Protein 3M73 (pdb70)

Structure (mmCIF, N/CA/C/O backbone):
data_3M73
#
_entry.id   3M73
#
_cell.length_a   95.535
_cell.length_b   95.535
_cell.length_c   135.990
_cell.angle_alpha   90.00
_cell.angle_beta   90.00
_cell.angle_gamma   120.00
#
_symmetry.space_group_name_H-M   'H 3'
#
loop_
_entity.id
_entity.type
_entity.pdbx_description
1 polymer 'Tellurite resistance protein tehA homolog'
2 non-polymer 'octyl beta-D-glucopyranoside'
3 water water
#
loop_
_atom_site.group_PDB
_atom_site.id
_atom_site.type_symbol
_atom_site.label_atom_id
_atom_site.label_alt_id
_atom_site.label_comp_id
_atom_site.label_asym_id
_atom_site.label_entity_id
_atom_site.label_seq_id
_atom_site.pdbx_PDB_ins_code
_atom_site.Cartn_x
_atom_site.Cartn_y
_atom_site.Cartn_z
_atom_site.occupancy
_atom_site.B_iso_or_equiv
_atom_site.auth_seq_id
_atom_site.auth_comp_id
_atom_site.auth_asym_id
_atom_site.auth_atom_id
_atom_site.pdbx_PDB_model_num
ATOM 1 N N . MET A 1 1 ? 3.162 -35.370 -34.959 1.00 37.84 1 MET A N 1
ATOM 2 C CA . MET A 1 1 ? 4.087 -35.898 -33.907 1.00 36.13 1 MET A CA 1
ATOM 3 C C . MET A 1 1 ? 5.533 -35.987 -34.369 1.00 34.51 1 MET A C 1
ATOM 4 O O . MET A 1 1 ? 5.846 -35.935 -35.554 1.00 34.30 1 MET A O 1
ATOM 6 N N . ASN A 1 2 ? 6.424 -36.142 -33.399 1.00 32.54 2 ASN A N 1
ATOM 7 C CA . ASN A 1 2 ? 7.844 -36.133 -33.676 1.00 30.51 2 ASN A CA 1
ATOM 8 C C . ASN A 1 2 ? 8.397 -37.533 -33.593 1.00 28.28 2 ASN A C 1
ATOM 9 O O . ASN A 1 2 ? 8.022 -38.311 -32.706 1.00 28.82 2 ASN A O 1
ATOM 11 N N A ILE A 1 3 ? 9.313 -37.857 -34.497 0.50 26.54 3 ILE A N 1
ATOM 12 N N B ILE A 1 3 ? 9.317 -37.855 -34.494 0.50 26.60 3 ILE A N 1
ATOM 13 C CA A ILE A 1 3 ? 9.990 -39.133 -34.418 0.50 25.66 3 ILE A CA 1
ATOM 14 C CA B ILE A 1 3 ? 9.996 -39.131 -34.420 0.50 25.76 3 ILE A CA 1
ATOM 15 C C A ILE A 1 3 ? 10.754 -39.216 -33.090 0.50 24.46 3 ILE A C 1
ATOM 16 C C B ILE A 1 3 ? 10.775 -39.226 -33.102 0.50 24.51 3 ILE A C 1
ATOM 17 O O A ILE A 1 3 ? 10.627 -40.201 -32.367 0.50 24.33 3 ILE A O 1
ATOM 18 O O B ILE A 1 3 ? 10.691 -40.233 -32.406 0.50 24.40 3 ILE A O 1
ATOM 27 N N . THR A 1 4 ? 11.522 -38.171 -32.764 1.00 23.24 4 THR A N 1
ATOM 28 C CA . THR A 1 4 ? 12.191 -38.063 -31.471 1.00 22.01 4 THR A CA 1
ATOM 29 C C . THR A 1 4 ? 12.109 -36.602 -31.050 1.00 22.20 4 THR A C 1
ATOM 30 O O . THR A 1 4 ? 11.831 -35.710 -31.872 1.00 22.77 4 THR A O 1
ATOM 34 N N . LYS A 1 5 ? 12.332 -36.357 -29.767 1.00 22.50 5 LYS A N 1
ATOM 35 C CA . LYS A 1 5 ? 12.337 -35.000 -29.191 1.00 23.35 5 LYS A CA 1
ATOM 36 C C . LYS A 1 5 ? 13.166 -35.053 -27.922 1.00 22.44 5 LYS A C 1
ATOM 37 O O . LYS A 1 5 ? 13.056 -36.000 -27.155 1.00 22.70 5 LYS A O 1
ATOM 43 N N . PRO A 1 6 ? 14.017 -34.049 -27.679 1.00 22.29 6 PRO A N 1
ATOM 44 C CA . PRO A 1 6 ? 14.736 -34.044 -26.409 1.00 22.05 6 PRO A CA 1
ATOM 45 C C . PRO A 1 6 ? 13.793 -34.143 -25.216 1.00 21.55 6 PRO A C 1
ATOM 46 O O . PRO A 1 6 ? 12.753 -33.495 -25.188 1.00 22.54 6 PRO A O 1
ATOM 50 N N . PHE A 1 7 ? 14.165 -34.952 -24.232 1.00 21.44 7 PHE A N 1
ATOM 51 C CA . PHE A 1 7 ? 13.373 -35.155 -23.034 1.00 21.47 7 PHE A CA 1
ATOM 52 C C . PHE A 1 7 ? 13.081 -33.821 -22.341 1.00 21.80 7 PHE A C 1
ATOM 53 O O . PHE A 1 7 ? 13.965 -32.954 -22.292 1.00 22.50 7 PHE A O 1
ATOM 61 N N . PRO A 1 8 ? 11.866 -33.655 -21.782 1.00 21.75 8 PRO A N 1
ATOM 62 C CA . PRO A 1 8 ? 11.496 -32.316 -21.311 1.00 23.10 8 PRO A CA 1
ATOM 63 C C . PRO A 1 8 ? 12.303 -31.751 -20.153 1.00 22.63 8 PRO A C 1
ATOM 64 O O . PRO A 1 8 ? 12.305 -30.534 -19.954 1.00 24.13 8 PRO A O 1
ATOM 68 N N . LEU A 1 9 ? 12.895 -32.636 -19.358 1.00 21.58 9 LEU A N 1
ATOM 69 C CA . LEU A 1 9 ? 13.738 -32.261 -18.228 1.00 20.71 9 LEU A CA 1
ATOM 70 C C . LEU A 1 9 ? 15.195 -32.397 -18.650 1.00 20.09 9 LEU A C 1
ATOM 71 O O . LEU A 1 9 ? 15.697 -33.495 -18.769 1.00 19.24 9 LEU A O 1
ATOM 76 N N . PRO A 1 10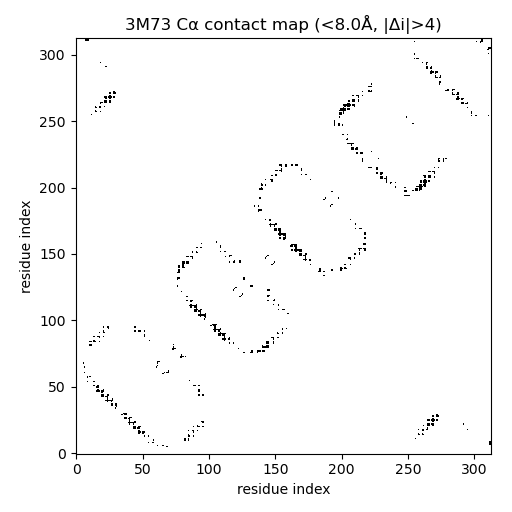 ? 15.879 -31.274 -18.816 1.00 20.35 10 PRO A N 1
ATOM 77 C CA . PRO A 1 10 ? 17.283 -31.409 -19.097 1.00 18.80 10 PRO A CA 1
ATOM 78 C C . PRO A 1 10 ? 17.974 -31.953 -17.793 1.00 16.00 10 PRO A C 1
ATOM 79 O O . PRO A 1 10 ? 17.576 -31.563 -16.710 1.00 16.40 10 PRO A O 1
ATOM 83 N N . THR A 1 11 ? 18.987 -32.828 -17.887 1.00 14.58 11 THR A N 1
ATOM 84 C CA . THR A 1 11 ? 19.658 -33.365 -16.682 1.00 13.50 11 THR A CA 1
ATOM 85 C C . THR A 1 11 ? 20.160 -32.246 -15.771 1.00 12.63 11 THR A C 1
ATOM 86 O O . THR A 1 11 ? 20.153 -32.353 -14.545 1.00 12.77 11 THR A O 1
ATOM 90 N N . GLY A 1 12 ? 20.617 -31.168 -16.381 1.00 13.49 12 GLY A N 1
ATOM 91 C CA . GLY A 1 12 ? 21.088 -30.033 -15.634 1.00 14.23 12 GLY A CA 1
ATOM 92 C C . GLY A 1 12 ? 20.075 -29.404 -14.699 1.00 14.56 12 GLY A C 1
ATOM 93 O O . GLY A 1 12 ? 20.445 -28.704 -13.764 1.00 15.04 12 GLY A O 1
ATOM 94 N N A TYR A 1 13 ? 18.796 -29.657 -14.924 0.50 14.34 13 TYR A N 1
ATOM 95 N N B TYR A 1 13 ? 18.797 -29.654 -14.924 0.50 14.32 13 TYR A N 1
ATOM 96 C CA A TYR A 1 13 ? 17.792 -29.073 -14.033 0.50 14.96 13 TYR A CA 1
ATOM 97 C CA B TYR A 1 13 ? 17.797 -29.068 -14.031 0.50 14.91 13 TYR A CA 1
ATOM 98 C C A TYR A 1 13 ? 17.912 -29.600 -12.607 0.50 13.20 13 TYR A C 1
ATOM 99 C C B TYR A 1 13 ? 17.911 -29.600 -12.606 0.50 13.18 13 TYR A C 1
ATOM 100 O O A TYR A 1 13 ? 17.366 -28.986 -11.699 0.50 13.34 13 TYR A O 1
ATOM 101 O O B TYR A 1 13 ? 17.356 -28.991 -11.698 0.50 13.33 13 TYR A O 1
ATOM 118 N N . PHE A 1 14 ? 18.615 -30.721 -12.395 1.00 12.97 14 PHE A N 1
ATOM 119 C CA . PHE A 1 14 ? 18.909 -31.148 -11.021 1.00 11.91 14 PHE A CA 1
ATOM 120 C C . PHE A 1 14 ? 19.705 -30.083 -10.245 1.00 11.68 14 PHE A C 1
ATOM 121 O O . PHE A 1 14 ? 19.757 -30.099 -9.031 1.00 11.78 14 PHE A O 1
ATOM 129 N N . GLY A 1 15 ? 20.274 -29.099 -10.931 1.00 12.14 15 GLY A N 1
ATOM 130 C CA . GLY A 1 15 ? 20.895 -27.965 -10.240 1.00 12.59 15 GLY A CA 1
ATOM 131 C C . GLY A 1 15 ? 19.916 -27.142 -9.420 1.00 12.23 15 GLY A C 1
ATOM 132 O O . GLY A 1 15 ? 20.320 -26.486 -8.478 1.00 12.65 15 GLY A O 1
ATOM 133 N N . ILE A 1 16 ? 18.630 -27.188 -9.756 1.00 12.59 16 ILE A N 1
ATOM 134 C CA . ILE A 1 16 ? 17.616 -26.447 -8.997 1.00 13.29 16 ILE A CA 1
ATOM 135 C C . ILE A 1 16 ? 17.445 -27.022 -7.585 1.00 12.84 16 ILE A C 1
ATOM 136 O O . ILE A 1 16 ? 17.647 -26.312 -6.612 1.00 12.64 16 ILE A O 1
ATOM 141 N N . PRO A 1 17 ? 17.123 -28.325 -7.437 1.00 12.37 17 PRO A N 1
ATOM 142 C CA . PRO A 1 17 ? 17.081 -28.842 -6.083 1.00 12.54 17 PRO A CA 1
ATOM 143 C C . PRO A 1 17 ? 18.432 -28.802 -5.383 1.00 12.18 17 PRO A C 1
ATOM 144 O O . PRO A 1 17 ? 18.482 -28.706 -4.171 1.00 12.28 17 PRO A O 1
ATOM 148 N N . LEU A 1 18 ? 19.527 -28.907 -6.126 1.00 11.61 18 LEU A N 1
ATOM 149 C CA . LEU A 1 18 ? 20.841 -28.742 -5.505 1.00 11.27 18 LEU A CA 1
ATOM 150 C C . LEU A 1 18 ? 20.955 -27.392 -4.798 1.00 11.30 18 LEU A C 1
ATOM 151 O O . LEU A 1 18 ? 21.280 -27.338 -3.624 1.00 11.29 18 LEU A O 1
ATOM 156 N N . GLY A 1 19 ? 20.687 -26.316 -5.513 1.00 11.02 19 GLY A N 1
ATOM 157 C CA . GLY A 1 19 ? 20.854 -25.013 -4.919 1.00 11.35 19 GLY A CA 1
ATOM 158 C C . GLY A 1 19 ? 19.917 -24.787 -3.743 1.00 11.40 19 GLY A C 1
ATOM 159 O O . GLY A 1 19 ? 20.304 -24.241 -2.721 1.00 12.30 19 GLY A O 1
ATOM 160 N N . LEU A 1 20 ? 18.666 -25.218 -3.899 1.00 11.70 20 LEU A N 1
ATOM 161 C CA . LEU A 1 20 ? 17.709 -25.038 -2.818 1.00 11.95 20 LEU A CA 1
ATOM 162 C C . LEU A 1 20 ? 18.050 -25.889 -1.599 1.00 11.86 20 LEU A C 1
ATOM 163 O O . LEU A 1 20 ? 17.880 -25.452 -0.465 1.00 12.63 20 LEU A O 1
ATOM 168 N N . ALA A 1 21 ? 18.493 -27.124 -1.813 1.00 11.87 21 ALA A N 1
ATOM 169 C CA . ALA A 1 21 ? 18.820 -28.006 -0.721 1.00 11.66 21 ALA A CA 1
ATOM 170 C C . ALA A 1 21 ? 20.035 -27.493 0.045 1.00 11.53 21 ALA A C 1
ATOM 171 O O . ALA A 1 21 ? 20.037 -27.454 1.265 1.00 12.25 21 ALA A O 1
ATOM 173 N N . ALA A 1 22 ? 21.059 -27.108 -0.689 1.00 11.22 22 ALA A N 1
ATOM 174 C CA . ALA A 1 22 ? 22.222 -26.555 -0.044 1.00 11.29 22 ALA A CA 1
ATOM 175 C C . ALA A 1 22 ? 21.876 -25.284 0.726 1.00 11.61 22 ALA A C 1
ATOM 176 O O . ALA A 1 22 ? 22.390 -25.047 1.815 1.00 11.89 22 ALA A O 1
ATOM 178 N N . LEU A 1 23 ? 20.996 -24.449 0.186 1.00 11.23 23 LEU A N 1
ATOM 179 C CA . LEU A 1 23 ? 20.582 -23.261 0.905 1.00 11.00 23 LEU A CA 1
ATOM 180 C C . LEU A 1 23 ? 19.784 -23.603 2.158 1.00 11.37 23 LEU A C 1
ATOM 181 O O . LEU A 1 23 ? 19.960 -22.954 3.171 1.00 11.91 23 LEU A O 1
ATOM 186 N N . SER A 1 24 ? 18.932 -24.629 2.087 1.00 11.47 24 SER A N 1
ATOM 187 C CA . SER A 1 24 ? 18.264 -25.112 3.281 1.00 12.01 24 SER A CA 1
ATOM 188 C C . SER A 1 24 ? 19.258 -25.407 4.391 1.00 11.64 24 SER A C 1
ATOM 189 O O . SER A 1 24 ? 19.060 -25.060 5.549 1.00 12.37 24 SER A O 1
ATOM 192 N N . LEU A 1 25 ? 20.337 -26.083 4.028 1.00 11.87 25 LEU A N 1
ATOM 193 C CA . LEU A 1 25 ? 21.309 -26.475 5.014 1.00 12.95 25 LEU A CA 1
ATOM 194 C C . LEU A 1 25 ? 22.030 -25.257 5.604 1.00 12.57 25 LEU A C 1
ATOM 195 O O . LEU A 1 25 ? 22.318 -25.211 6.804 1.00 13.23 25 LEU A O 1
ATOM 200 N N . ALA A 1 26 ? 22.284 -24.241 4.783 1.00 11.73 26 ALA A N 1
ATOM 201 C CA . ALA A 1 26 ? 22.873 -23.012 5.301 1.00 11.63 26 ALA A CA 1
ATOM 202 C C . ALA A 1 26 ? 21.989 -22.378 6.380 1.00 12.60 26 ALA A C 1
ATOM 203 O O . ALA A 1 26 ? 22.477 -21.978 7.446 1.00 13.11 26 ALA A O 1
ATOM 205 N N . TRP A 1 27 ? 20.697 -22.265 6.119 1.00 11.82 27 TRP A N 1
ATOM 206 C CA . TRP A 1 27 ? 19.799 -21.713 7.112 1.00 12.08 27 TRP A CA 1
ATOM 207 C C . TRP A 1 27 ? 19.704 -22.587 8.350 1.00 12.24 27 TRP A C 1
ATOM 208 O O . TRP A 1 27 ? 19.591 -22.077 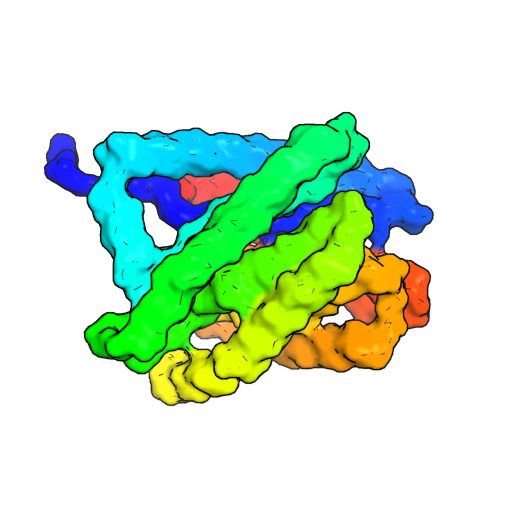9.469 1.00 12.87 27 TRP A O 1
ATOM 219 N N . PHE A 1 28 ? 19.769 -23.905 8.172 1.00 12.39 28 PHE A N 1
ATOM 220 C CA . PHE A 1 28 ? 19.755 -24.834 9.304 1.00 12.93 28 PHE A CA 1
ATOM 221 C C . PHE A 1 28 ? 20.853 -24.502 10.285 1.00 13.39 28 PHE A C 1
ATOM 222 O O . PHE A 1 28 ? 20.670 -24.589 11.501 1.00 14.17 28 PHE A O 1
ATOM 230 N N . HIS A 1 29 ? 22.012 -24.144 9.744 1.00 13.28 29 HIS A N 1
ATOM 231 C CA . HIS A 1 29 ? 23.193 -23.811 10.532 1.00 14.81 29 HIS A CA 1
ATOM 232 C C . HIS A 1 29 ? 23.197 -22.433 11.128 1.00 15.60 29 HIS A C 1
ATOM 233 O O . HIS A 1 29 ? 24.247 -21.998 11.657 1.00 18.30 29 HIS A O 1
ATOM 240 N N A LEU A 1 30 ? 22.071 -21.739 11.035 0.50 14.43 30 LEU A N 1
ATOM 241 N N B LEU A 1 30 ? 22.079 -21.719 11.023 0.50 14.13 30 LEU A N 1
ATOM 242 C CA A LEU A 1 30 ? 21.857 -20.483 11.737 0.50 15.28 30 LEU A CA 1
ATOM 243 C CA B LEU A 1 30 ? 21.859 -20.490 11.794 0.50 14.71 30 LEU A CA 1
ATOM 244 C C A LEU A 1 30 ? 20.877 -20.641 12.900 0.50 15.54 30 LEU A C 1
ATOM 245 C C B LEU A 1 30 ? 20.884 -20.651 12.929 0.50 15.30 30 LEU A C 1
ATOM 246 O O A LEU A 1 30 ? 20.715 -19.714 13.691 0.50 15.73 30 LEU A O 1
ATOM 247 O O B LEU A 1 30 ? 20.706 -19.723 13.712 0.50 15.59 30 LEU A O 1
ATOM 256 N N . GLU A 1 31 ? 20.231 -21.803 13.029 1.00 14.93 31 GLU A N 1
ATOM 257 C CA . GLU A 1 31 ? 19.255 -21.991 14.071 1.00 16.45 31 GLU A CA 1
ATOM 258 C C . GLU A 1 31 ? 19.886 -21.751 15.478 1.00 17.69 31 GLU A C 1
ATOM 259 O O . GLU A 1 31 ? 19.240 -21.204 16.287 1.00 20.75 31 GLU A O 1
ATOM 265 N N . ASN A 1 32 ? 21.158 -22.147 15.663 1.00 18.40 32 ASN A N 1
ATOM 266 C CA . ASN A 1 32 ? 21.969 -21.869 16.888 1.00 19.21 32 ASN A CA 1
ATOM 267 C C . ASN A 1 32 ? 21.907 -20.407 17.340 1.00 18.06 32 ASN A C 1
ATOM 268 O O . ASN A 1 32 ? 21.862 -20.113 18.548 1.00 18.67 32 ASN A O 1
ATOM 273 N N . LEU A 1 33 ? 21.885 -19.498 16.373 1.00 17.60 33 LEU A N 1
ATOM 274 C CA . LEU A 1 33 ? 21.957 -18.068 16.621 1.00 16.86 33 LEU A CA 1
ATOM 275 C C . LEU A 1 33 ? 20.623 -17.411 16.565 1.00 16.89 33 LEU A C 1
ATOM 276 O O . LEU A 1 33 ? 20.357 -16.545 17.406 1.00 18.90 33 LEU A O 1
ATOM 281 N N . PHE A 1 34 ? 19.781 -17.807 15.619 1.00 16.95 34 PHE A N 1
ATOM 282 C CA . PHE A 1 34 ? 18.503 -17.213 15.381 1.00 17.95 34 PHE A CA 1
ATOM 283 C C . PHE A 1 34 ? 17.481 -18.295 15.102 1.00 18.06 34 PHE A C 1
ATOM 284 O O . PHE A 1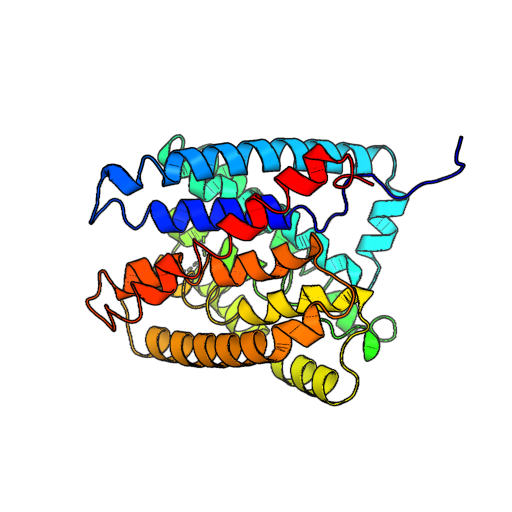 34 ? 17.419 -18.824 13.983 1.00 17.69 34 PHE A O 1
ATOM 292 N N . PRO A 1 35 ? 16.709 -18.667 16.134 1.00 18.27 35 PRO A N 1
ATOM 293 C CA . PRO A 1 35 ? 15.820 -19.799 15.962 1.00 19.66 35 PRO A CA 1
ATOM 294 C C . PRO A 1 35 ? 14.845 -19.729 14.770 1.00 18.49 35 PRO A C 1
ATOM 295 O O . PRO A 1 35 ? 14.479 -20.783 14.239 1.00 19.52 35 PRO A O 1
ATOM 299 N N . ALA A 1 36 ? 14.439 -18.540 14.331 1.00 18.69 36 ALA A N 1
ATOM 300 C CA . ALA A 1 36 ? 13.532 -18.404 13.216 1.00 19.38 36 ALA A CA 1
ATOM 301 C C . ALA A 1 36 ? 14.149 -18.928 11.908 1.00 17.56 36 ALA A C 1
ATOM 302 O O . ALA A 1 36 ? 13.445 -19.250 10.943 1.00 19.08 36 ALA A O 1
ATOM 304 N N . ALA A 1 37 ? 15.467 -19.039 11.874 1.00 15.41 37 ALA A N 1
ATOM 305 C CA . ALA A 1 37 ? 16.120 -19.597 10.713 1.00 15.00 37 ALA A CA 1
ATOM 306 C C . ALA A 1 37 ? 15.648 -21.025 10.425 1.00 14.44 37 ALA A C 1
ATOM 307 O O . ALA A 1 37 ? 15.706 -21.469 9.294 1.00 14.96 37 ALA A O 1
ATOM 309 N N . ARG A 1 38 ? 15.233 -21.754 11.452 1.00 14.94 38 ARG A N 1
ATOM 310 C CA . ARG A 1 38 ? 14.797 -23.129 11.254 1.00 15.35 38 ARG A CA 1
ATOM 311 C C . ARG A 1 38 ? 13.586 -23.221 10.353 1.00 15.60 38 ARG A C 1
ATOM 312 O O . ARG A 1 38 ? 13.493 -24.123 9.527 1.00 15.94 38 ARG A O 1
ATOM 320 N N A MET A 1 39 ? 12.654 -22.288 10.517 0.50 16.01 39 MET A N 1
ATOM 321 N N B MET A 1 39 ? 12.654 -22.288 10.517 0.17 16.82 39 MET A N 1
ATOM 322 N N C MET A 1 39 ? 12.654 -22.288 10.517 0.33 16.62 39 MET A N 1
ATOM 323 C CA A MET A 1 39 ? 11.448 -22.261 9.697 0.50 16.99 39 MET A CA 1
ATOM 324 C CA B MET A 1 39 ? 11.448 -22.261 9.697 0.17 17.82 39 MET A CA 1
ATOM 325 C CA C MET A 1 39 ? 11.448 -22.262 9.697 0.33 17.61 39 MET A CA 1
ATOM 326 C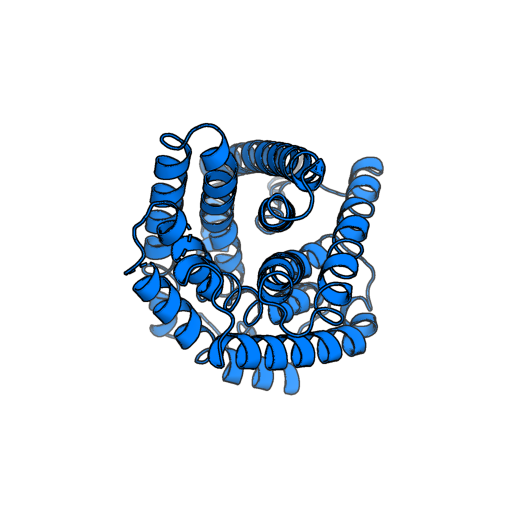 C A MET A 1 39 ? 11.806 -22.052 8.231 0.50 16.35 39 MET A C 1
ATOM 327 C C B MET A 1 39 ? 11.806 -22.051 8.231 0.17 17.13 39 MET A C 1
ATOM 328 C C C MET A 1 39 ? 11.806 -22.052 8.231 0.33 16.90 39 MET A C 1
ATOM 329 O O A MET A 1 39 ? 11.278 -22.727 7.348 0.50 16.84 39 MET A O 1
ATOM 330 O O B MET A 1 39 ? 11.277 -22.727 7.348 0.17 17.35 39 MET A O 1
ATOM 331 O O C MET A 1 39 ? 11.278 -22.727 7.348 0.33 17.16 39 MET A O 1
ATOM 344 N N . VAL A 1 40 ? 12.710 -21.110 7.982 1.00 16.47 40 VAL A N 1
ATOM 345 C CA . VAL A 1 40 ? 13.174 -20.821 6.623 1.00 16.03 40 VAL A CA 1
ATOM 346 C C . VAL A 1 40 ? 13.864 -22.071 6.045 1.00 14.44 40 VAL A C 1
ATOM 347 O O . VAL A 1 40 ? 13.604 -22.496 4.919 1.00 14.63 40 VAL A O 1
ATOM 351 N N . SER A 1 41 ? 14.715 -22.677 6.844 1.00 14.00 41 SER A N 1
ATOM 352 C CA . SER A 1 41 ? 15.415 -23.896 6.451 1.00 13.45 41 SER A CA 1
ATOM 353 C C . SER A 1 41 ? 14.447 -25.023 6.114 1.00 13.51 41 SER A C 1
ATOM 354 O O . SER A 1 41 ? 14.610 -25.710 5.091 1.00 13.82 41 SER A O 1
ATOM 357 N N . ASP A 1 42 ? 13.430 -25.218 6.949 1.00 14.33 42 ASP A N 1
ATOM 358 C CA . ASP A 1 42 ? 12.472 -26.307 6.719 1.00 14.50 42 ASP A CA 1
ATOM 359 C C . ASP A 1 42 ? 11.694 -26.080 5.434 1.00 15.02 42 ASP A C 1
ATOM 360 O O . ASP A 1 42 ? 11.497 -26.998 4.650 1.00 15.93 42 ASP A O 1
ATOM 365 N N . VAL A 1 43 ? 11.244 -24.849 5.194 1.00 15.43 43 VAL A N 1
ATOM 366 C CA . VAL A 1 43 ? 10.514 -24.541 3.952 1.00 16.70 43 VAL A CA 1
ATOM 367 C C . VAL A 1 43 ? 11.394 -24.799 2.719 1.00 15.41 43 VAL A C 1
ATOM 368 O O . VAL A 1 43 ? 10.969 -25.459 1.783 1.00 16.39 43 VAL A O 1
ATOM 372 N N . LEU A 1 44 ? 12.616 -24.277 2.714 1.00 14.96 44 LEU A N 1
ATOM 373 C CA . LEU A 1 44 ? 13.548 -24.534 1.617 1.00 14.70 44 LEU A CA 1
ATOM 374 C C . LEU A 1 44 ? 13.778 -26.016 1.421 1.00 14.12 44 LEU A C 1
ATOM 375 O O . LEU A 1 44 ? 13.851 -26.503 0.286 1.00 14.47 44 LEU A O 1
ATOM 380 N N . GLY A 1 45 ? 13.925 -26.731 2.521 1.00 13.91 45 GLY A N 1
ATOM 381 C CA . GLY A 1 45 ? 14.221 -28.153 2.490 1.00 14.29 45 GLY A CA 1
ATOM 382 C C . GLY A 1 45 ? 13.079 -28.975 1.919 1.00 14.24 45 GLY A C 1
ATOM 383 O O . GLY A 1 45 ? 13.291 -29.919 1.158 1.00 15.07 45 GLY A O 1
ATOM 384 N N . ILE A 1 46 ? 11.856 -28.646 2.311 1.00 14.67 46 ILE A N 1
ATOM 385 C CA . ILE A 1 46 ? 10.692 -29.318 1.785 1.00 15.32 46 ILE A CA 1
ATOM 386 C C . ILE A 1 46 ? 10.544 -29.023 0.293 1.00 14.76 46 ILE A C 1
ATOM 387 O O . ILE A 1 46 ? 10.242 -29.929 -0.500 1.00 15.69 46 ILE A O 1
ATOM 392 N N . VAL A 1 47 ? 10.682 -27.764 -0.082 1.00 15.39 47 VAL A N 1
ATOM 393 C CA . VAL A 1 47 ? 10.575 -27.422 -1.488 1.00 15.78 47 VAL A CA 1
ATOM 394 C C . VAL A 1 47 ? 11.650 -28.185 -2.289 1.00 14.98 47 VAL A C 1
ATOM 395 O O . VAL A 1 47 ? 11.383 -28.776 -3.355 1.00 15.57 47 VAL A O 1
ATOM 399 N N . ALA A 1 48 ? 12.890 -28.155 -1.810 1.00 14.10 48 ALA A N 1
ATOM 400 C CA . ALA A 1 48 ? 13.972 -28.825 -2.524 1.00 13.38 48 ALA A CA 1
ATOM 401 C C . ALA A 1 48 ? 13.682 -30.308 -2.664 1.00 13.49 48 ALA A C 1
ATOM 402 O O . ALA A 1 48 ? 13.920 -30.898 -3.710 1.00 14.22 48 ALA A O 1
ATOM 404 N N . SER A 1 49 ? 13.193 -30.925 -1.589 1.00 13.61 49 SER A N 1
ATOM 405 C CA . SER A 1 49 ? 12.918 -32.357 -1.590 1.00 14.49 49 SER A CA 1
ATOM 406 C C . SER A 1 49 ? 11.799 -32.700 -2.567 1.00 14.68 49 SER A C 1
ATOM 407 O O . SER A 1 49 ? 11.858 -33.708 -3.251 1.00 15.10 49 SER A O 1
ATOM 410 N N . ALA A 1 50 ? 10.747 -31.877 -2.595 1.00 14.87 50 ALA A N 1
ATOM 411 C CA . ALA A 1 50 ? 9.633 -32.117 -3.513 1.00 15.82 50 ALA A CA 1
ATOM 412 C C . ALA A 1 50 ? 10.086 -32.020 -4.953 1.00 15.41 50 ALA A C 1
ATOM 413 O O . ALA A 1 50 ? 9.747 -32.856 -5.780 1.00 16.87 50 ALA A O 1
ATOM 415 N N . VAL A 1 51 ? 10.869 -30.991 -5.261 1.00 14.87 51 VAL A N 1
ATOM 416 C CA . VAL A 1 51 ? 11.386 -30.838 -6.611 1.00 14.46 51 VAL A CA 1
ATOM 417 C C . VAL A 1 51 ? 12.282 -32.022 -6.977 1.00 14.60 51 VAL A C 1
ATOM 418 O O . VAL A 1 51 ? 12.208 -32.559 -8.080 1.00 15.14 51 VAL A O 1
ATOM 422 N N . TRP A 1 52 ? 13.135 -32.431 -6.053 1.00 14.15 52 TRP A N 1
ATOM 423 C CA . TRP A 1 52 ? 13.986 -33.576 -6.268 1.00 13.64 52 TRP A CA 1
ATOM 424 C C . TRP A 1 52 ? 13.185 -34.843 -6.555 1.00 14.49 52 TRP A C 1
ATOM 425 O O . TRP A 1 52 ? 13.495 -35.555 -7.497 1.00 15.04 52 TRP A O 1
ATOM 436 N N . ILE A 1 53 ? 12.150 -35.131 -5.771 1.00 14.65 53 ILE A N 1
ATOM 437 C CA . ILE A 1 53 ? 11.303 -36.299 -6.021 1.00 15.86 53 ILE A CA 1
ATOM 438 C C . ILE A 1 53 ? 10.755 -36.250 -7.432 1.00 15.81 53 ILE A C 1
ATOM 439 O O . ILE A 1 53 ? 10.799 -37.236 -8.174 1.00 16.13 53 ILE A O 1
ATOM 444 N N . LEU A 1 54 ? 10.225 -35.097 -7.824 1.00 15.66 54 LEU A N 1
ATOM 445 C CA . LEU A 1 54 ? 9.659 -34.945 -9.166 1.00 16.78 54 LEU A CA 1
ATOM 446 C C . LEU A 1 54 ? 10.697 -35.249 -10.229 1.00 15.44 54 LEU A C 1
ATOM 447 O O . LEU A 1 54 ? 10.439 -35.971 -11.197 1.00 16.87 54 LEU A O 1
ATOM 452 N N . PHE A 1 55 ? 11.872 -34.657 -10.078 1.00 14.72 55 PHE A N 1
ATOM 453 C CA . PHE A 1 55 ? 12.887 -34.783 -11.085 1.00 14.46 55 PHE A CA 1
ATOM 454 C C . PHE A 1 55 ? 13.467 -36.206 -11.129 1.00 14.49 55 PHE A C 1
ATOM 455 O O . PHE A 1 55 ? 13.773 -36.708 -12.214 1.00 15.03 55 PHE A O 1
ATOM 463 N N . ILE A 1 56 ? 13.598 -36.855 -9.980 1.00 14.95 56 ILE A N 1
ATOM 464 C CA . ILE A 1 56 ? 13.974 -38.263 -9.932 1.00 15.08 56 ILE A CA 1
ATOM 465 C C . ILE A 1 56 ? 12.972 -39.148 -10.695 1.00 15.55 56 ILE A C 1
ATOM 466 O O . ILE A 1 56 ? 13.365 -40.035 -11.469 1.00 16.79 56 ILE A O 1
ATOM 471 N N . LEU A 1 57 ? 11.683 -38.943 -10.452 1.00 16.28 57 LEU A N 1
ATOM 472 C CA . LEU A 1 57 ? 10.664 -39.706 -11.152 1.00 17.50 57 LEU A CA 1
ATOM 473 C C . LEU A 1 57 ? 10.757 -39.434 -12.648 1.00 16.73 57 LEU A C 1
ATOM 474 O O . LEU A 1 57 ? 10.610 -40.355 -13.464 1.00 17.85 57 LEU A O 1
ATOM 479 N N . MET A 1 58 ? 10.999 -38.177 -13.007 1.00 16.32 58 MET A N 1
ATOM 480 C CA . MET A 1 58 ? 11.110 -37.789 -14.408 1.00 16.73 58 MET A CA 1
ATOM 481 C C . MET A 1 58 ? 12.293 -38.480 -15.078 1.00 16.29 58 MET A C 1
ATOM 482 O O . MET A 1 58 ? 12.187 -38.959 -16.207 1.00 16.24 58 MET A O 1
ATOM 487 N N . TYR A 1 59 ? 13.419 -38.528 -14.374 1.00 15.23 59 TYR A N 1
ATOM 488 C CA . TYR A 1 59 ? 14.612 -39.157 -14.890 1.00 14.71 59 TYR A CA 1
ATOM 489 C C . TYR A 1 59 ? 14.481 -40.672 -14.954 1.00 15.43 59 TYR A C 1
ATOM 490 O O . TYR A 1 59 ? 14.980 -41.300 -15.888 1.00 15.72 59 TYR A O 1
ATOM 499 N N . ALA A 1 60 ? 13.752 -41.257 -14.010 1.00 16.34 60 ALA A N 1
ATOM 500 C CA . ALA A 1 60 ? 13.471 -42.692 -14.071 1.00 17.23 60 ALA A CA 1
ATOM 501 C C . ALA A 1 60 ? 12.659 -43.013 -15.322 1.00 17.32 60 ALA A C 1
ATOM 502 O O . ALA A 1 60 ? 12.903 -44.021 -15.993 1.00 18.20 60 ALA A O 1
ATOM 504 N N . TYR A 1 61 ? 11.728 -42.137 -15.662 1.00 17.19 61 TYR A N 1
ATOM 505 C CA . TYR A 1 61 ? 10.935 -42.286 -16.887 1.00 17.97 61 TYR A CA 1
ATOM 506 C C . TYR A 1 61 ? 11.837 -42.162 -18.123 1.00 16.52 61 TYR A C 1
ATOM 507 O O . TYR A 1 61 ? 11.695 -42.914 -19.080 1.00 17.99 61 TYR A O 1
ATOM 516 N N . LYS A 1 62 ? 12.760 -41.205 -18.108 1.00 16.12 62 LYS A N 1
ATOM 517 C CA . LYS A 1 62 ? 13.741 -41.064 -19.184 1.00 15.55 62 LYS A CA 1
ATOM 518 C C . LYS A 1 62 ? 14.568 -42.332 -19.347 1.00 15.19 62 LYS A C 1
ATOM 519 O O . LYS A 1 62 ? 14.807 -42.798 -20.471 1.00 16.38 62 LYS A O 1
ATOM 525 N N . LEU A 1 63 ? 15.029 -42.895 -18.242 1.00 15.48 63 LEU A N 1
ATOM 526 C CA . LEU A 1 63 ? 15.785 -44.137 -18.295 1.00 16.29 63 LEU A CA 1
ATOM 527 C C . LEU A 1 63 ? 15.018 -45.319 -18.865 1.00 18.40 63 LEU A C 1
ATOM 528 O O . LEU A 1 63 ? 15.550 -46.139 -19.600 1.00 19.54 63 LEU A O 1
ATOM 533 N N . ARG A 1 64 ? 13.752 -45.404 -18.511 1.00 19.45 64 ARG A N 1
ATOM 534 C CA . ARG A 1 64 ? 12.937 -46.524 -18.910 1.00 21.59 64 ARG A CA 1
ATOM 535 C C . ARG A 1 64 ? 12.551 -46.418 -20.353 1.00 21.12 64 ARG A C 1
ATOM 536 O O . ARG A 1 64 ? 12.538 -47.428 -21.070 1.00 23.76 64 ARG A O 1
ATOM 544 N N . TYR A 1 65 ? 12.165 -45.230 -20.793 1.00 20.37 65 TYR A N 1
ATOM 545 C CA . TYR A 1 65 ? 11.550 -45.084 -22.080 1.00 21.84 65 TYR A CA 1
ATOM 546 C C . TYR A 1 65 ? 12.378 -44.391 -23.134 1.00 20.67 65 TYR A C 1
ATOM 547 O O . TYR A 1 65 ? 12.067 -44.507 -24.331 1.00 22.47 65 TYR A O 1
ATOM 556 N N . TYR A 1 66 ? 13.457 -43.717 -22.701 1.00 19.67 66 TYR A N 1
ATOM 557 C CA . TYR A 1 66 ? 14.341 -43.027 -23.604 1.00 18.87 66 TYR A CA 1
ATOM 558 C C . TYR A 1 66 ? 15.783 -43.322 -23.302 1.00 16.14 66 TYR A C 1
ATOM 559 O O . TYR A 1 66 ? 16.656 -42.412 -23.257 1.00 17.90 66 TYR A O 1
ATOM 568 N N . PHE A 1 67 ? 16.058 -44.585 -23.090 1.00 17.33 67 PHE A N 1
ATOM 569 C CA . PHE A 1 67 ? 17.361 -44.981 -22.649 1.00 16.47 67 PHE A CA 1
ATOM 570 C C . PHE A 1 67 ? 18.487 -44.503 -23.564 1.00 14.79 67 PHE A C 1
ATOM 571 O O . PHE A 1 67 ? 19.561 -44.132 -23.085 1.00 14.76 67 PHE A O 1
ATOM 579 N N . GLU A 1 68 ? 18.294 -44.506 -24.874 1.00 15.10 68 GLU A N 1
ATOM 580 C CA . GLU A 1 68 ? 19.401 -44.106 -25.752 1.00 15.14 68 GLU A CA 1
ATOM 581 C C . GLU A 1 68 ? 19.776 -42.637 -25.556 1.00 14.47 68 GLU A C 1
ATOM 582 O O . GLU A 1 68 ? 20.909 -42.246 -25.795 1.00 13.46 68 GLU A O 1
ATOM 588 N N . GLU A 1 69 ? 18.845 -41.819 -25.105 1.00 15.45 69 GLU A N 1
ATOM 589 C CA . GLU A 1 69 ? 19.136 -40.465 -24.806 1.00 15.29 69 GLU A CA 1
ATOM 590 C C . GLU A 1 69 ? 20.062 -40.361 -23.569 1.00 14.49 69 GLU A C 1
ATOM 591 O O . GLU A 1 69 ? 21.041 -39.586 -23.546 1.00 14.37 69 GLU A O 1
ATOM 597 N N . VAL A 1 70 ? 19.798 -41.171 -22.556 1.00 13.18 70 VAL A N 1
ATOM 598 C CA . VAL A 1 70 ? 20.681 -41.267 -21.405 1.00 12.71 70 VAL A CA 1
ATOM 599 C C . VAL A 1 70 ? 22.033 -41.803 -21.833 1.00 11.73 70 VAL A C 1
ATOM 600 O O . VAL A 1 70 ? 23.075 -41.312 -21.395 1.00 11.37 70 VAL A O 1
ATOM 604 N N . ARG A 1 71 ? 22.034 -42.842 -22.643 1.00 11.51 71 ARG A N 1
ATOM 605 C CA . ARG A 1 71 ? 23.307 -43.432 -23.052 1.00 11.41 71 ARG A CA 1
ATOM 606 C C . ARG A 1 71 ? 24.178 -42.403 -23.743 1.00 10.80 71 ARG A C 1
ATOM 607 O O . ARG A 1 71 ? 25.387 -42.356 -23.507 1.00 10.89 71 ARG A O 1
ATOM 615 N N . ALA A 1 72 ? 23.589 -41.579 -24.612 1.00 10.88 72 ALA A N 1
ATOM 616 C CA . ALA A 1 72 ? 24.380 -40.605 -25.341 1.00 10.54 72 ALA A CA 1
ATOM 617 C C . ALA A 1 72 ? 24.951 -39.551 -24.408 1.00 10.29 72 ALA A C 1
ATOM 618 O O . ALA A 1 72 ? 26.109 -39.165 -24.558 1.00 11.14 72 ALA A O 1
ATOM 620 N N . GLU A 1 73 ? 24.159 -39.101 -23.439 1.00 10.12 73 GLU A N 1
ATOM 621 C CA . GLU A 1 73 ? 24.701 -38.122 -22.474 1.00 10.54 73 GLU A CA 1
ATOM 622 C C . GLU A 1 73 ? 25.820 -38.746 -21.616 1.00 9.98 73 GLU A C 1
ATOM 623 O O . GLU A 1 73 ? 26.834 -38.093 -21.345 1.00 11.00 73 GLU A O 1
ATOM 629 N N . TYR A 1 74 ? 25.639 -40.002 -21.237 1.00 10.11 74 TYR A N 1
ATOM 630 C CA . TYR A 1 74 ? 26.606 -40.713 -20.421 1.00 11.11 74 TYR A CA 1
ATOM 631 C C . TYR A 1 74 ? 27.949 -40.862 -21.127 1.00 10.98 74 TYR A C 1
ATOM 632 O O . TYR A 1 74 ? 28.998 -40.662 -20.513 1.00 13.07 74 TYR A O 1
ATOM 641 N N . HIS A 1 75 ? 27.927 -41.209 -22.404 1.00 11.22 75 HIS A N 1
ATOM 642 C CA . HIS A 1 75 ? 29.170 -41.438 -23.148 1.00 12.32 75 HIS A CA 1
ATOM 643 C C . HIS A 1 75 ? 29.805 -40.165 -23.655 1.00 11.09 75 HIS A C 1
ATOM 644 O O . HIS A 1 75 ? 30.943 -40.189 -24.078 1.00 11.69 75 HIS A O 1
ATOM 651 N N . SER A 1 76 ? 29.083 -39.060 -23.648 1.00 11.46 76 SER A N 1
ATOM 652 C CA . SER A 1 76 ? 29.649 -37.785 -24.051 1.00 10.88 76 SER A CA 1
ATOM 653 C C . SER A 1 76 ? 30.744 -37.367 -23.064 1.00 10.04 76 SER A C 1
ATOM 654 O O . SER A 1 76 ? 30.526 -37.378 -21.856 1.00 10.91 76 SER A O 1
ATOM 657 N N . PRO A 1 77 ? 31.913 -36.924 -23.562 1.00 9.88 77 PRO A N 1
ATOM 658 C CA . PRO A 1 77 ? 32.964 -36.489 -22.644 1.00 9.93 77 PRO A CA 1
ATOM 659 C C . PRO A 1 77 ? 32.682 -35.141 -22.004 1.00 9.83 77 PRO A C 1
ATOM 660 O O . PRO A 1 77 ? 33.455 -34.732 -21.121 1.00 10.88 77 PRO A O 1
ATOM 664 N N . VAL A 1 78 ? 31.625 -34.458 -22.425 1.00 10.55 78 VAL A N 1
ATOM 665 C CA . VAL A 1 78 ? 31.158 -33.236 -21.810 1.00 10.64 78 VAL A CA 1
ATOM 666 C C . VAL A 1 78 ? 29.878 -33.441 -21.005 1.00 10.20 78 VAL A C 1
ATOM 667 O O . VAL A 1 78 ? 29.819 -33.081 -19.832 1.00 11.06 78 VAL A O 1
ATOM 671 N N . ARG A 1 79 ? 28.858 -34.021 -21.616 1.00 9.95 79 ARG A N 1
ATOM 672 C CA . ARG A 1 79 ? 27.561 -34.058 -20.981 1.00 10.23 79 ARG A CA 1
ATOM 673 C C . ARG A 1 79 ? 27.467 -35.079 -19.864 1.00 9.35 79 ARG A C 1
ATOM 674 O O . ARG A 1 79 ? 26.563 -34.979 -19.049 1.00 10.14 79 ARG A O 1
ATOM 682 N N . PHE A 1 80 ? 28.400 -36.015 -19.762 1.00 9.22 80 PHE A N 1
ATOM 683 C CA . PHE A 1 80 ? 28.281 -37.024 -18.721 1.00 9.61 80 PHE A CA 1
ATOM 684 C C . PHE A 1 80 ? 28.233 -36.361 -17.360 1.00 8.80 80 PHE A C 1
ATOM 685 O O . PHE A 1 80 ? 27.575 -36.856 -16.443 1.00 9.46 80 PHE A O 1
ATOM 693 N N . SER A 1 81 ? 28.918 -35.231 -17.196 1.00 8.57 81 SER A N 1
ATOM 694 C CA . SER A 1 81 ? 29.129 -34.660 -15.880 1.00 8.32 81 SER A CA 1
ATOM 695 C C . SER A 1 81 ? 27.836 -34.305 -15.192 1.00 8.52 81 SER A C 1
ATOM 696 O O . SER A 1 81 ? 27.747 -34.373 -13.973 1.00 9.51 81 SER A O 1
ATOM 699 N N . PHE A 1 82 ? 26.812 -33.881 -15.946 1.00 8.92 82 PHE A N 1
ATOM 700 C CA . PHE A 1 82 ? 25.572 -33.457 -15.330 1.00 9.69 82 PHE A CA 1
ATOM 701 C C . PHE A 1 82 ? 24.859 -34.589 -14.620 1.00 9.83 82 PHE A C 1
ATOM 702 O O . PHE A 1 82 ? 24.080 -34.366 -13.692 1.00 10.36 82 PHE A O 1
ATOM 710 N N . ILE A 1 83 ? 25.098 -35.826 -15.038 1.00 9.61 83 ILE A N 1
ATOM 711 C CA . ILE A 1 83 ? 24.491 -36.966 -14.372 1.00 10.00 83 ILE A CA 1
ATOM 712 C C . ILE A 1 83 ? 24.901 -37.001 -12.893 1.00 9.62 83 ILE A C 1
ATOM 713 O O . ILE A 1 83 ? 24.148 -37.473 -12.039 1.00 10.83 83 ILE A O 1
ATOM 718 N N . ALA A 1 84 ? 26.097 -36.505 -12.566 1.00 9.44 84 ALA A N 1
ATOM 719 C CA . ALA A 1 84 ? 26.538 -36.480 -11.162 1.00 9.88 84 ALA A CA 1
ATOM 720 C C . ALA A 1 84 ? 25.621 -35.668 -10.268 1.00 9.80 84 ALA A C 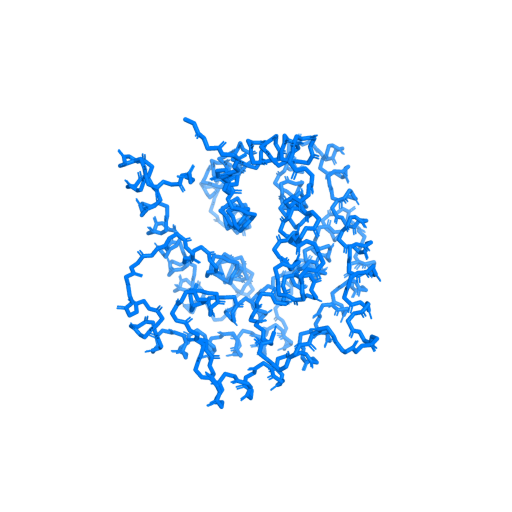1
ATOM 721 O O . ALA A 1 84 ? 25.610 -35.859 -9.052 1.00 10.20 84 ALA A O 1
ATOM 723 N N . LEU A 1 85 ? 24.856 -34.749 -10.859 1.00 9.47 85 LEU A N 1
ATOM 724 C CA . LEU A 1 85 ? 23.868 -34.004 -10.079 1.00 9.93 85 LEU A CA 1
ATOM 725 C C . LEU A 1 85 ? 22.862 -34.903 -9.382 1.00 10.31 85 LEU A C 1
ATOM 726 O O . LEU A 1 85 ? 22.280 -34.506 -8.379 1.00 10.71 85 LEU A O 1
ATOM 731 N N . ILE A 1 86 ? 22.586 -36.059 -9.976 1.00 10.47 86 ILE A N 1
ATOM 732 C CA . ILE A 1 86 ? 21.595 -36.972 -9.401 1.00 10.78 86 ILE A CA 1
ATOM 733 C C . ILE A 1 86 ? 22.067 -37.497 -8.036 1.00 10.38 86 ILE A C 1
ATOM 734 O O . ILE A 1 86 ? 21.392 -37.291 -7.046 1.00 11.28 86 ILE A O 1
ATOM 739 N N . PRO A 1 87 ? 23.235 -38.153 -7.963 1.00 10.98 87 PRO A N 1
ATOM 740 C CA . PRO A 1 87 ? 23.689 -38.563 -6.618 1.00 10.90 87 PRO A CA 1
ATOM 741 C C . PRO A 1 87 ? 24.019 -37.405 -5.680 1.00 10.42 87 PRO A C 1
ATOM 742 O O . PRO A 1 87 ? 23.808 -37.507 -4.472 1.00 11.16 87 PRO A O 1
ATOM 746 N N . ILE A 1 88 ? 24.508 -36.291 -6.223 1.00 10.08 88 ILE A N 1
ATOM 747 C CA . ILE A 1 88 ? 24.769 -35.135 -5.366 1.00 10.23 88 ILE A CA 1
ATOM 748 C C . ILE A 1 88 ? 23.477 -34.695 -4.661 1.00 10.02 88 ILE A C 1
ATOM 749 O O . ILE A 1 88 ? 23.442 -34.512 -3.445 1.00 10.82 88 ILE A O 1
ATOM 754 N N . THR A 1 89 ? 22.416 -34.506 -5.441 1.00 10.49 89 THR A N 1
ATOM 755 C CA . THR A 1 89 ? 21.166 -34.044 -4.858 1.00 10.72 89 THR A CA 1
ATOM 756 C C . THR A 1 89 ? 20.543 -35.089 -3.946 1.00 11.16 89 THR A C 1
ATOM 757 O O . THR A 1 89 ? 19.869 -34.741 -2.982 1.00 12.12 89 THR A O 1
ATOM 761 N N . THR A 1 90 ? 20.744 -36.356 -4.263 1.00 10.96 90 THR A N 1
ATOM 762 C CA . THR A 1 90 ? 20.251 -37.436 -3.405 1.00 11.75 90 THR A CA 1
ATOM 763 C C . THR A 1 90 ? 20.853 -37.304 -2.005 1.00 10.97 90 THR A C 1
ATOM 764 O O . THR A 1 90 ? 20.151 -37.405 -0.999 1.00 12.01 90 THR A O 1
ATOM 768 N N . MET A 1 91 ? 22.155 -37.042 -1.962 1.00 10.46 91 MET A N 1
ATOM 769 C CA . MET A 1 91 ? 22.864 -36.846 -0.705 1.00 10.72 91 MET A CA 1
ATOM 770 C C . MET A 1 91 ? 22.363 -35.612 0.041 1.00 10.49 91 MET A C 1
ATOM 771 O O . MET A 1 91 ? 22.155 -35.658 1.254 1.00 11.26 91 MET A O 1
ATOM 776 N N . LEU A 1 92 ? 22.171 -34.509 -0.679 1.00 11.07 92 LEU A N 1
ATOM 777 C CA . LEU A 1 92 ? 21.717 -33.276 -0.044 1.00 11.40 92 LEU A CA 1
ATOM 778 C C . LEU A 1 92 ? 20.314 -33.397 0.529 1.00 11.01 92 LEU A C 1
ATOM 779 O O . LEU A 1 92 ? 20.032 -32.868 1.609 1.00 12.45 92 LEU A O 1
ATOM 784 N N . VAL A 1 93 ? 19.433 -34.092 -0.191 1.00 11.45 93 VAL A N 1
ATOM 785 C CA . VAL A 1 93 ? 18.098 -34.364 0.342 1.00 12.25 93 VAL A CA 1
ATOM 786 C C . VAL A 1 93 ? 18.215 -35.239 1.575 1.00 12.48 93 VAL A C 1
ATOM 787 O O . VAL A 1 93 ? 17.520 -35.027 2.571 1.00 13.62 93 VAL A O 1
ATOM 791 N N . GLY A 1 94 ? 19.106 -36.224 1.559 1.00 12.35 94 GLY A N 1
ATOM 792 C CA . GLY A 1 94 ? 19.381 -36.968 2.788 1.00 13.43 94 GLY A CA 1
ATOM 793 C C . GLY A 1 94 ? 19.791 -36.087 3.946 1.00 12.49 94 GLY A C 1
ATOM 794 O O . GLY A 1 94 ? 19.293 -36.232 5.065 1.00 13.55 94 GLY A O 1
ATOM 795 N N . ASP A 1 95 ? 20.703 -35.148 3.694 1.00 12.29 95 ASP A N 1
ATOM 796 C CA . ASP A 1 95 ? 21.123 -34.252 4.765 1.00 12.36 95 ASP A CA 1
ATOM 797 C C . ASP A 1 95 ? 19.943 -33.469 5.320 1.00 12.39 95 ASP A C 1
ATOM 798 O O . ASP A 1 95 ? 19.843 -33.268 6.538 1.00 13.88 95 ASP A O 1
ATOM 803 N N . ILE A 1 96 ? 19.061 -32.984 4.458 1.00 11.92 96 ILE A N 1
ATOM 804 C CA . ILE A 1 96 ? 17.868 -32.301 4.927 1.00 12.91 96 ILE A CA 1
ATOM 805 C C . ILE A 1 96 ? 17.020 -33.235 5.785 1.00 12.92 96 ILE A C 1
ATOM 806 O O . ILE A 1 96 ? 16.597 -32.885 6.903 1.00 13.84 96 ILE A O 1
ATOM 811 N N . LEU A 1 97 ? 16.729 -34.420 5.259 1.00 13.40 97 LEU A N 1
ATOM 812 C CA . LEU A 1 97 ? 15.809 -35.319 5.911 1.00 14.11 97 LEU A CA 1
ATOM 813 C C . LEU A 1 97 ? 16.340 -35.825 7.236 1.00 14.30 97 LEU A C 1
ATOM 814 O O . LEU A 1 97 ? 15.540 -36.267 8.075 1.00 15.97 97 LEU A O 1
ATOM 819 N N . TYR A 1 98 ? 17.646 -35.769 7.452 1.00 14.51 98 TYR A N 1
ATOM 820 C CA . TYR A 1 98 ? 18.233 -36.227 8.696 1.00 15.28 98 TYR A CA 1
ATOM 821 C C . TYR A 1 98 ? 17.589 -35.536 9.906 1.00 15.56 98 TYR A C 1
ATOM 822 O O . TYR A 1 98 ? 17.482 -36.151 10.956 1.00 17.69 98 TYR A O 1
ATOM 831 N N . ARG A 1 99 ? 17.144 -34.292 9.744 1.00 15.48 99 ARG A N 1
ATOM 832 C CA . ARG A 1 99 ? 16.543 -33.554 10.851 1.00 16.15 99 ARG A CA 1
ATOM 833 C C . ARG A 1 99 ? 15.240 -34.210 11.330 1.00 17.32 99 ARG A C 1
ATOM 834 O O . ARG A 1 99 ? 14.809 -33.989 12.462 1.00 19.47 99 ARG A O 1
ATOM 842 N N . TRP A 1 100 ? 14.601 -34.970 10.445 1.00 18.11 100 TRP A N 1
ATOM 843 C CA . TRP A 1 100 ? 13.311 -35.612 10.708 1.00 19.20 100 TRP A CA 1
ATOM 844 C C . TRP A 1 100 ? 13.384 -37.126 10.805 1.00 19.55 100 TRP A C 1
ATOM 845 O O . TRP A 1 100 ? 12.601 -37.728 11.552 1.00 23.01 100 TRP A O 1
ATOM 856 N N . ASN A 1 101 ? 14.259 -37.761 10.036 1.00 19.57 101 ASN A N 1
ATOM 857 C CA . ASN A 1 101 ? 14.311 -39.208 9.975 1.00 20.21 101 ASN A CA 1
ATOM 858 C C . ASN A 1 101 ? 15.725 -39.636 9.609 1.00 19.43 101 ASN A C 1
ATOM 859 O O . ASN A 1 101 ? 16.065 -39.760 8.413 1.00 19.13 101 ASN A O 1
ATOM 864 N N . PRO A 1 102 ? 16.607 -39.810 10.612 1.00 20.05 102 PRO A N 1
ATOM 865 C CA . PRO A 1 102 ? 17.980 -40.218 10.304 1.00 20.69 102 PRO A CA 1
ATOM 866 C C . PRO A 1 102 ? 18.131 -41.536 9.541 1.00 20.62 102 PRO A C 1
ATOM 867 O O . PRO A 1 102 ? 19.113 -41.701 8.834 1.00 19.84 102 PRO A O 1
ATOM 871 N N . LEU A 1 103 ? 17.195 -42.473 9.654 1.00 20.50 103 LEU A N 1
ATOM 872 C CA A LEU A 1 103 ? 17.322 -43.746 8.959 0.50 21.09 103 LEU A CA 1
ATOM 873 C CA B LEU A 1 103 ? 17.339 -43.741 8.965 0.50 21.35 103 LEU A CA 1
ATOM 874 C C . LEU A 1 103 ? 17.178 -43.557 7.459 1.00 20.62 103 LEU A C 1
ATOM 875 O O . LEU A 1 103 ? 18.031 -44.001 6.679 1.00 20.81 103 LEU A O 1
ATOM 884 N N . ILE A 1 104 ? 16.126 -42.877 7.036 1.00 20.34 104 ILE A N 1
ATOM 885 C CA . ILE A 1 104 ? 15.913 -42.634 5.612 1.00 21.03 104 ILE A CA 1
ATOM 886 C C . ILE A 1 104 ? 17.059 -41.762 5.081 1.00 18.95 104 ILE A C 1
ATOM 887 O O . ILE A 1 104 ? 17.579 -41.991 3.993 1.00 18.00 104 ILE A O 1
ATOM 892 N N . ALA A 1 105 ? 17.466 -40.772 5.860 1.00 17.32 105 ALA A N 1
ATOM 893 C CA . ALA A 1 105 ? 18.574 -39.902 5.452 1.00 16.60 105 ALA A CA 1
ATOM 894 C C . ALA A 1 105 ? 19.830 -40.730 5.165 1.00 15.43 105 ALA A C 1
ATOM 895 O O . ALA A 1 105 ? 20.507 -40.510 4.160 1.00 15.20 105 ALA A O 1
ATOM 897 N N . GLU A 1 106 ? 20.168 -41.651 6.063 1.00 16.00 106 GLU A N 1
ATOM 898 C CA . GLU A 1 106 ? 21.341 -42.483 5.908 1.00 16.48 106 GLU A CA 1
ATOM 899 C C . GLU A 1 106 ? 21.271 -43.328 4.644 1.00 15.85 106 GLU A C 1
ATOM 900 O O . GLU A 1 106 ? 22.259 -43.475 3.935 1.00 15.37 106 GLU A O 1
ATOM 906 N N . VAL A 1 107 ? 20.110 -43.883 4.346 1.00 15.73 107 VAL A N 1
ATOM 907 C CA . VAL A 1 107 ? 19.962 -44.656 3.136 1.00 16.69 107 VAL A CA 1
ATOM 908 C C . VAL A 1 107 ? 20.253 -43.787 1.910 1.00 14.52 107 VAL A C 1
ATOM 909 O O . VAL A 1 107 ? 21.008 -44.190 1.022 1.00 15.20 107 VAL A O 1
ATOM 913 N N . LEU A 1 108 ? 19.674 -42.590 1.847 1.00 14.26 108 LEU A N 1
ATOM 914 C CA . LEU A 1 108 ? 19.917 -41.692 0.724 1.00 13.59 108 LEU A CA 1
ATOM 915 C C . LEU A 1 108 ? 21.384 -41.284 0.615 1.00 13.15 108 LEU A C 1
ATOM 916 O O . LEU A 1 108 ? 21.944 -41.250 -0.482 1.00 12.57 108 LEU A O 1
ATOM 921 N N . ILE A 1 109 ? 22.020 -41.040 1.749 1.00 12.55 109 ILE A N 1
ATOM 922 C CA . ILE A 1 109 ? 23.413 -40.633 1.740 1.00 12.33 109 ILE A CA 1
ATOM 923 C C . ILE A 1 109 ? 24.300 -41.742 1.191 1.00 12.30 109 ILE A C 1
ATOM 924 O O . ILE A 1 109 ? 25.214 -41.489 0.397 1.00 12.50 109 ILE A O 1
ATOM 929 N N . TRP A 1 110 ? 24.071 -42.986 1.614 1.00 13.20 110 TRP A N 1
ATOM 930 C CA . TRP A 1 110 ? 24.874 -44.099 1.080 1.00 13.52 110 TRP A CA 1
ATOM 931 C C . TRP A 1 110 ? 24.601 -44.342 -0.385 1.00 12.91 110 TRP A C 1
ATOM 932 O O . TRP A 1 110 ? 25.519 -44.628 -1.150 1.00 13.33 110 TRP A O 1
ATOM 943 N N . ILE A 1 111 ? 23.330 -44.279 -0.791 1.00 13.25 111 ILE A N 1
ATOM 944 C CA . ILE A 1 111 ? 23.006 -44.455 -2.212 1.00 13.72 111 ILE A CA 1
ATOM 945 C C . ILE A 1 111 ? 23.734 -43.408 -3.054 1.00 12.54 111 ILE A C 1
ATOM 946 O O . ILE A 1 111 ? 24.332 -43.726 -4.078 1.00 12.62 111 ILE A O 1
ATOM 951 N N . GLY A 1 112 ? 23.686 -42.165 -2.607 1.00 12.28 112 GLY A N 1
ATOM 952 C CA . GLY A 1 112 ? 24.347 -41.124 -3.367 1.00 11.34 112 GLY A CA 1
ATOM 953 C C . GLY A 1 112 ? 25.865 -41.236 -3.337 1.00 10.82 112 GLY A C 1
ATOM 954 O O . GLY A 1 112 ? 26.524 -40.913 -4.323 1.00 10.91 112 GLY A O 1
ATOM 955 N N . THR A 1 113 ? 26.420 -41.669 -2.217 1.00 11.09 113 THR A N 1
ATOM 956 C CA . THR A 1 113 ? 27.868 -41.821 -2.126 1.00 11.44 113 THR A CA 1
ATOM 957 C C . THR A 1 113 ? 28.384 -42.966 -3.006 1.00 11.61 113 THR A C 1
ATOM 958 O O . THR A 1 113 ? 29.326 -42.813 -3.776 1.00 11.60 113 THR A O 1
ATOM 962 N N . ILE A 1 114 ? 27.767 -44.140 -2.853 1.00 12.19 114 ILE A N 1
ATOM 963 C CA . ILE A 1 114 ? 28.127 -45.266 -3.693 1.00 13.62 114 ILE A CA 1
ATOM 964 C C . ILE A 1 114 ? 27.891 -44.907 -5.153 1.00 12.25 114 ILE A C 1
ATOM 965 O O . ILE A 1 114 ? 28.720 -45.207 -6.015 1.00 12.52 114 ILE A O 1
ATOM 970 N N . GLY A 1 115 ? 26.751 -44.283 -5.434 1.00 11.89 115 GLY A N 1
ATOM 971 C CA . GLY A 1 115 ? 26.433 -43.928 -6.802 1.00 11.51 115 GLY A CA 1
ATOM 972 C C . GLY A 1 115 ? 27.455 -42.998 -7.430 1.00 10.48 115 GLY A C 1
ATOM 973 O O . GLY A 1 115 ? 27.895 -43.190 -8.555 1.00 11.36 115 GLY A O 1
ATOM 974 N N . GLN A 1 116 ? 27.838 -41.956 -6.702 1.00 10.44 116 GLN A N 1
ATOM 975 C CA . GLN A 1 116 ? 28.760 -40.996 -7.290 1.00 9.93 116 GLN A CA 1
ATOM 976 C C . GLN A 1 116 ? 30.144 -41.605 -7.454 1.00 9.63 116 GLN A C 1
ATOM 977 O O . GLN A 1 116 ? 30.827 -41.353 -8.455 1.00 9.96 116 GLN A O 1
ATOM 983 N N . LEU A 1 117 ? 30.592 -42.397 -6.485 1.00 9.98 117 LEU A N 1
ATOM 984 C CA . LEU A 1 117 ? 31.904 -42.992 -6.577 1.00 10.64 117 LEU A CA 1
ATOM 985 C C . LEU A 1 117 ? 31.933 -44.013 -7.715 1.00 10.87 117 LEU A C 1
ATOM 986 O O . LEU A 1 117 ? 32.904 -44.093 -8.478 1.00 10.97 117 LEU A O 1
ATOM 991 N N . LEU A 1 118 ? 30.875 -44.806 -7.870 1.00 10.83 118 LEU A N 1
ATOM 992 C CA . LEU A 1 118 ? 30.809 -45.718 -8.998 1.00 12.18 118 LEU A CA 1
ATOM 993 C C . LEU A 1 118 ? 30.835 -44.961 -10.319 1.00 10.43 118 LEU A C 1
ATOM 994 O O . LEU A 1 118 ? 31.518 -45.341 -11.265 1.00 11.48 118 LEU A O 1
ATOM 999 N N . PHE A 1 119 ? 30.052 -43.886 -10.386 1.00 10.64 119 PHE A N 1
ATOM 1000 C CA . PHE A 1 119 ? 29.964 -43.098 -11.588 1.00 10.55 119 PHE A CA 1
ATOM 1001 C C . PHE A 1 119 ? 31.316 -42.550 -12.020 1.00 10.00 119 PHE A C 1
ATOM 1002 O O . PHE A 1 119 ? 31.716 -42.688 -13.173 1.00 10.82 119 PHE A O 1
ATOM 1010 N N . SER A 1 120 ? 32.039 -41.931 -11.095 1.00 10.18 120 SER A N 1
ATOM 1011 C CA A SER A 1 120 ? 33.354 -41.399 -11.438 0.50 10.05 120 SER A CA 1
ATOM 1012 C CA B SER A 1 120 ? 33.348 -41.397 -11.447 0.50 10.19 120 SER A CA 1
ATOM 1013 C C . SER A 1 120 ? 34.334 -42.509 -11.776 1.00 9.73 120 SER A C 1
ATOM 1014 O O . SER A 1 120 ? 35.118 -42.396 -12.721 1.00 10.32 120 SER A O 1
ATOM 1019 N N . THR A 1 121 ? 34.316 -43.568 -10.987 1.00 9.95 121 THR A N 1
ATOM 1020 C CA . THR A 1 121 ? 35.203 -44.684 -11.229 1.00 10.35 121 THR A CA 1
ATOM 1021 C C . THR A 1 121 ? 34.989 -45.243 -12.620 1.00 10.57 121 THR A C 1
ATOM 1022 O O . THR A 1 121 ? 35.948 -45.619 -13.303 1.00 12.09 121 THR A O 1
ATOM 1026 N N . LEU A 1 122 ? 33.756 -45.307 -13.078 1.00 10.22 122 LEU A N 1
ATOM 1027 C CA . LEU A 1 122 ? 33.469 -45.794 -14.427 1.00 11.04 122 LEU A CA 1
ATOM 1028 C C . LEU A 1 122 ? 33.812 -44.789 -15.506 1.00 11.22 122 LEU A C 1
ATOM 1029 O O . LEU A 1 122 ? 34.408 -45.159 -16.511 1.00 14.13 122 LEU A O 1
ATOM 1034 N N . ARG A 1 123 ? 33.414 -43.528 -15.338 1.00 11.13 123 ARG A N 1
ATOM 1035 C CA A ARG A 1 123 ? 33.497 -42.556 -16.423 0.50 11.57 123 ARG A CA 1
ATOM 1036 C CA B ARG A 1 123 ? 33.451 -42.573 -16.433 0.50 11.52 123 ARG A CA 1
ATOM 1037 C C . ARG A 1 123 ? 34.632 -41.579 -16.385 1.00 12.21 123 ARG A C 1
ATOM 1038 O O . ARG A 1 123 ? 35.198 -41.281 -17.436 1.00 13.47 123 ARG A O 1
ATOM 1053 N N . VAL A 1 124 ? 34.974 -41.037 -15.222 1.00 11.86 124 VAL A N 1
ATOM 1054 C CA . VAL A 1 124 ? 36.070 -40.073 -15.146 1.00 12.45 124 VAL A CA 1
ATOM 1055 C C . VAL A 1 124 ? 37.385 -40.744 -15.517 1.00 12.03 124 VAL A C 1
ATOM 1056 O O . VAL A 1 124 ? 38.189 -40.197 -16.279 1.00 13.08 124 VAL A O 1
ATOM 1060 N N . SER A 1 125 ? 37.598 -41.962 -14.989 1.00 11.89 125 SER A N 1
ATOM 1061 C CA . SER A 1 125 ? 38.807 -42.702 -15.303 1.00 11.40 125 SER A CA 1
ATOM 1062 C C . SER A 1 125 ? 38.875 -43.072 -16.790 1.00 11.29 125 SER A C 1
ATOM 1063 O O . SER A 1 125 ? 39.934 -43.088 -17.387 1.00 11.11 125 SER A O 1
ATOM 1066 N N . GLU A 1 126 ? 37.725 -43.427 -17.379 1.00 11.93 126 GLU A N 1
ATOM 1067 C CA . GLU A 1 126 ? 37.690 -43.854 -18.768 1.00 11.67 126 GLU A CA 1
ATOM 1068 C C . GLU A 1 126 ? 38.242 -42.778 -19.698 1.00 10.43 126 GLU A C 1
ATOM 1069 O O . GLU A 1 126 ? 38.790 -43.108 -20.774 1.00 11.05 126 GLU A O 1
ATOM 1075 N N . LEU A 1 127 ? 38.077 -41.527 -19.330 1.00 10.33 127 LEU A N 1
ATOM 1076 C CA . LEU A 1 127 ? 38.604 -40.458 -20.140 1.00 10.22 127 LEU A CA 1
ATOM 1077 C C . LEU A 1 127 ? 40.121 -40.588 -20.366 1.00 10.51 127 LEU A C 1
ATOM 1078 O O . LEU A 1 127 ? 40.623 -40.184 -21.409 1.00 10.57 127 LEU A O 1
ATOM 1083 N N . TRP A 1 128 ? 40.819 -41.172 -19.386 1.00 11.23 128 TRP A N 1
ATOM 1084 C CA . TRP A 1 128 ? 42.270 -41.311 -19.462 1.00 11.38 128 TRP A CA 1
ATOM 1085 C C . TRP A 1 128 ? 42.723 -42.286 -20.542 1.00 11.81 128 TRP A C 1
ATOM 1086 O O . TRP A 1 128 ? 43.914 -42.393 -20.808 1.00 13.59 128 TRP A O 1
ATOM 1097 N N . GLN A 1 129 ? 41.791 -42.997 -21.200 1.00 12.26 129 GLN A N 1
ATOM 1098 C CA . GLN A 1 129 ? 42.110 -43.828 -22.350 1.00 12.71 129 GLN A CA 1
ATOM 1099 C C . GLN A 1 129 ? 42.384 -43.028 -23.617 1.00 12.23 129 GLN A C 1
ATOM 1100 O O . GLN A 1 129 ? 42.908 -43.568 -24.583 1.00 14.16 129 GLN A O 1
ATOM 1106 N N . GLY A 1 130 ? 42.031 -41.756 -23.620 1.00 11.62 130 GLY A N 1
ATOM 1107 C CA . GLY A 1 130 ? 42.325 -40.862 -24.712 1.00 11.55 130 GLY A CA 1
ATOM 1108 C C . GLY A 1 130 ? 41.398 -40.982 -25.894 1.00 12.61 130 GLY A C 1
ATOM 1109 O O . GLY A 1 130 ? 40.700 -41.958 -26.080 1.00 13.62 130 GLY A O 1
ATOM 1110 N N . GLY A 1 131 ? 41.414 -39.967 -26.742 1.00 12.76 131 GLY A N 1
ATOM 1111 C CA . GLY A 1 131 ? 40.783 -40.058 -28.040 1.00 14.38 131 GLY A CA 1
ATOM 1112 C C . GLY A 1 131 ? 39.325 -39.734 -28.105 1.00 13.97 131 GLY A C 1
ATOM 1113 O O . GLY A 1 131 ? 38.758 -39.749 -29.205 1.00 17.13 131 GLY A O 1
ATOM 1114 N N . VAL A 1 132 ? 38.704 -39.454 -26.972 1.00 11.81 132 VAL A N 1
ATOM 1115 C CA . VAL A 1 132 ? 37.272 -39.144 -26.913 1.00 11.47 132 VAL A CA 1
ATOM 1116 C C . VAL A 1 132 ? 37.129 -37.723 -26.379 1.00 10.54 132 VAL A C 1
ATOM 1117 O O . VAL A 1 132 ? 36.577 -36.855 -27.052 1.00 11.87 132 VAL A O 1
ATOM 1121 N N . PHE A 1 133 ? 37.585 -37.490 -25.152 1.00 10.10 133 PHE A N 1
ATOM 1122 C CA . PHE A 1 133 ? 37.726 -36.124 -24.639 1.00 10.02 133 PHE A CA 1
ATOM 1123 C C . PHE A 1 133 ? 38.668 -35.359 -25.540 1.00 9.74 133 PHE A C 1
ATOM 1124 O O . PHE A 1 133 ? 39.693 -35.890 -25.947 1.00 11.00 133 PHE A O 1
ATOM 1132 N N . GLU A 1 134 ? 38.304 -34.130 -25.876 1.00 10.35 134 GLU A N 1
ATOM 1133 C CA . GLU A 1 134 ? 39.100 -33.258 -26.699 1.00 11.04 134 GLU A CA 1
ATOM 1134 C C . GLU A 1 134 ? 39.425 -31.999 -25.892 1.00 9.51 134 GLU A C 1
ATOM 1135 O O . GLU A 1 134 ? 38.839 -31.735 -24.857 1.00 9.48 134 GLU A O 1
ATOM 1141 N N . GLN A 1 135 ? 40.342 -31.180 -26.390 1.00 10.02 135 GLN A N 1
ATOM 1142 C CA . GLN A 1 135 ? 40.618 -29.935 -25.709 1.00 10.02 135 GLN A CA 1
ATOM 1143 C C . GLN A 1 135 ? 39.303 -29.147 -25.479 1.00 9.76 135 GLN A C 1
ATOM 1144 O O . GLN A 1 135 ? 39.098 -28.580 -24.406 1.00 9.42 135 GLN A O 1
ATOM 1150 N N . LYS A 1 136 ? 38.425 -29.111 -26.476 1.00 10.05 136 LYS A N 1
ATOM 1151 C CA . LYS A 1 136 ? 37.174 -28.376 -26.350 1.00 10.85 136 LYS A CA 1
ATOM 1152 C C . LYS A 1 136 ? 36.209 -28.968 -25.336 1.00 10.14 136 LYS A C 1
ATOM 1153 O O . LYS A 1 136 ? 35.226 -28.326 -25.014 1.00 12.06 136 LYS A O 1
ATOM 1159 N N . SER A 1 137 ? 36.493 -30.163 -24.808 1.00 9.77 137 SER A N 1
ATOM 1160 C CA . SER A 1 137 ? 35.672 -30.773 -23.758 1.00 9.94 137 SER A CA 1
ATOM 1161 C C . SER A 1 137 ? 35.994 -30.233 -22.379 1.00 9.38 137 SER A C 1
ATOM 1162 O O . SER A 1 137 ? 35.370 -30.637 -21.405 1.00 9.53 137 SER A O 1
ATOM 1165 N N . THR A 1 138 ? 36.971 -29.321 -22.262 1.00 8.82 138 THR A N 1
ATOM 1166 C CA . THR A 1 138 ? 37.452 -28.856 -20.963 1.00 8.21 138 THR A CA 1
ATOM 1167 C C . THR A 1 138 ? 36.503 -27.794 -20.423 1.00 9.02 138 THR A C 1
ATOM 1168 O O . THR A 1 138 ? 36.728 -26.600 -20.572 1.00 10.64 138 THR A O 1
ATOM 1172 N N . HIS A 1 139 ? 35.435 -28.239 -19.780 1.00 9.18 139 HIS A N 1
ATOM 1173 C CA . HIS A 1 139 ? 34.337 -27.389 -19.356 1.00 9.30 139 HIS A CA 1
ATOM 1174 C C . HIS A 1 139 ? 34.225 -27.367 -17.835 1.00 8.64 139 HIS A C 1
ATOM 1175 O O . HIS A 1 139 ? 34.531 -28.360 -17.165 1.00 8.66 139 HIS A O 1
ATOM 1182 N N . PRO A 1 140 ? 33.663 -26.289 -17.274 1.00 8.31 140 PRO A N 1
ATOM 1183 C CA . PRO A 1 140 ? 33.446 -26.248 -15.847 1.00 8.74 140 PRO A CA 1
ATOM 1184 C C . PRO A 1 140 ? 32.584 -27.373 -15.294 1.00 8.84 140 PRO A C 1
ATOM 1185 O O . PRO A 1 140 ? 32.690 -27.717 -14.123 1.00 8.99 140 PRO A O 1
ATOM 1189 N N . SER A 1 141 ? 31.694 -27.918 -16.114 1.00 8.71 141 SER A N 1
ATOM 1190 C CA . SER A 1 141 ? 30.856 -29.011 -15.668 1.00 9.22 141 SER A CA 1
ATOM 1191 C C . SER A 1 141 ? 31.616 -30.217 -15.144 1.00 8.78 141 SER A C 1
ATOM 1192 O O . SER A 1 141 ? 31.070 -30.979 -14.346 1.00 8.61 141 SER A O 1
ATOM 1195 N N . PHE A 1 142 ? 32.852 -30.395 -15.579 1.00 8.21 142 PHE A N 1
ATOM 1196 C CA . PHE A 1 142 ? 33.678 -31.498 -15.080 1.00 8.26 142 PHE A CA 1
ATOM 1197 C C . PHE A 1 142 ? 33.822 -31.461 -13.564 1.00 8.67 142 PHE A C 1
ATOM 1198 O O . PHE A 1 142 ? 33.997 -32.490 -12.922 1.00 9.40 142 PHE A O 1
ATOM 1206 N N A TYR A 1 143 ? 33.743 -30.280 -12.961 0.50 8.19 143 TYR A N 1
ATOM 1207 N N B TYR A 1 143 ? 33.728 -30.283 -12.959 0.50 8.16 143 TYR A N 1
ATOM 1208 C CA A TYR A 1 143 ? 33.778 -30.194 -11.511 0.50 8.61 143 TYR A CA 1
ATOM 1209 C CA B TYR A 1 143 ? 33.778 -30.208 -11.510 0.50 8.55 143 TYR A CA 1
ATOM 1210 C C A TYR A 1 143 ? 32.674 -30.992 -10.827 0.50 8.27 143 TYR A C 1
ATOM 1211 C C B TYR A 1 143 ? 32.670 -31.000 -10.824 0.50 8.25 143 TYR A C 1
ATOM 1212 O O A TYR A 1 143 ? 32.830 -31.362 -9.670 0.50 9.25 143 TYR A O 1
ATOM 1213 O O B TYR A 1 143 ? 32.816 -31.377 -9.666 0.50 9.21 143 TYR A O 1
ATOM 1230 N N . LEU A 1 144 ? 31.566 -31.265 -11.499 1.00 8.72 144 LEU A N 1
ATOM 1231 C CA . LEU A 1 144 ? 30.456 -31.927 -10.834 1.00 9.05 144 LEU A CA 1
ATOM 1232 C C . LEU A 1 144 ? 30.829 -33.364 -10.395 1.00 9.20 144 LEU A C 1
ATOM 1233 O O . LEU A 1 144 ? 30.742 -33.685 -9.214 1.00 9.51 144 LEU A O 1
ATOM 1238 N N . PRO A 1 145 ? 31.243 -34.236 -11.311 1.00 9.41 145 PRO A N 1
ATOM 1239 C CA . PRO A 1 145 ? 31.615 -35.584 -10.864 1.00 9.47 145 PRO A CA 1
ATOM 1240 C C . PRO A 1 145 ? 32.914 -35.603 -10.131 1.00 10.72 145 PRO A C 1
ATOM 1241 O O . PRO A 1 145 ? 33.090 -36.427 -9.244 1.00 12.13 145 PRO A O 1
ATOM 1245 N N . ALA A 1 146 ? 33.846 -34.736 -10.539 1.00 10.18 146 ALA A N 1
ATOM 1246 C CA . ALA A 1 146 ? 35.223 -34.839 -10.054 1.00 10.10 146 ALA A CA 1
ATOM 1247 C C . ALA A 1 146 ? 35.440 -34.235 -8.679 1.00 9.83 146 ALA A C 1
ATOM 1248 O O . ALA A 1 146 ? 36.322 -34.689 -7.941 1.00 10.31 146 ALA A O 1
ATOM 1250 N N . VAL A 1 147 ? 34.675 -33.226 -8.331 1.00 9.43 147 VAL A N 1
ATOM 1251 C CA . VAL A 1 147 ? 34.949 -32.360 -7.182 1.00 8.53 147 VAL A CA 1
ATOM 1252 C C . VAL A 1 147 ? 33.707 -32.275 -6.308 1.00 8.23 147 VAL A C 1
ATOM 1253 O O . VAL A 1 147 ? 33.726 -32.710 -5.151 1.00 8.89 147 VAL A O 1
ATOM 1257 N N . ALA A 1 148 ? 32.634 -31.696 -6.826 1.00 8.60 148 ALA A N 1
ATOM 1258 C CA . ALA A 1 148 ? 31.437 -31.467 -6.016 1.00 9.36 148 ALA A CA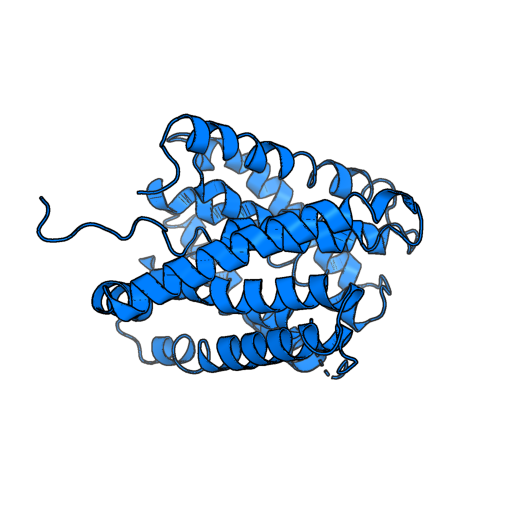 1
ATOM 1259 C C . ALA A 1 148 ? 30.901 -32.754 -5.413 1.00 8.50 148 ALA A C 1
ATOM 1260 O O . ALA A 1 148 ? 30.494 -32.784 -4.262 1.00 9.05 148 ALA A O 1
ATOM 1262 N N . ALA A 1 149 ? 30.874 -33.831 -6.183 1.00 9.03 149 ALA A N 1
ATOM 1263 C CA . ALA A 1 149 ? 30.316 -35.082 -5.669 1.00 9.54 149 ALA A CA 1
ATOM 1264 C C . ALA A 1 149 ? 31.100 -35.589 -4.466 1.00 8.84 149 ALA A C 1
ATOM 1265 O O . ALA A 1 149 ? 30.521 -36.091 -3.520 1.00 9.59 149 ALA A O 1
ATOM 1267 N N . ASN A 1 150 ? 32.430 -35.475 -4.522 1.00 8.63 150 ASN A N 1
ATOM 1268 C CA . ASN A 1 150 ? 33.253 -35.920 -3.404 1.00 8.56 150 ASN A CA 1
ATOM 1269 C C . ASN A 1 150 ? 33.074 -35.051 -2.177 1.00 7.97 150 ASN A C 1
ATOM 1270 O O . ASN A 1 150 ? 32.997 -35.554 -1.070 1.00 8.53 150 ASN A O 1
ATOM 1275 N N . PHE A 1 151 ? 33.004 -33.730 -2.363 1.00 8.26 151 PHE A N 1
ATOM 1276 C CA . PHE A 1 151 ? 32.737 -32.860 -1.217 1.00 8.43 151 PHE A CA 1
ATOM 1277 C C . PHE A 1 151 ? 31.381 -33.148 -0.573 1.00 8.68 151 PHE A C 1
ATOM 1278 O O . PHE A 1 151 ? 31.241 -33.077 0.636 1.00 9.17 151 PHE A O 1
ATOM 1286 N N . THR A 1 152 ? 30.390 -33.451 -1.400 1.00 8.87 152 THR A N 1
ATOM 1287 C CA . THR A 1 152 ? 29.069 -33.732 -0.867 1.00 8.99 152 THR A CA 1
ATOM 1288 C C . THR A 1 152 ? 29.088 -35.030 -0.052 1.00 8.53 152 THR A C 1
ATOM 1289 O O . THR A 1 152 ? 28.543 -35.083 1.047 1.00 9.86 152 THR A O 1
ATOM 1293 N N . SER A 1 153 ? 29.752 -36.074 -0.555 1.00 8.86 153 SER A N 1
ATOM 1294 C CA . SER A 1 153 ? 29.930 -37.272 0.230 1.00 9.39 153 SER A CA 1
ATOM 1295 C C . SER A 1 153 ? 30.650 -36.977 1.537 1.00 9.17 153 SER A C 1
ATOM 1296 O O . SER A 1 153 ? 30.319 -37.507 2.590 1.00 10.05 153 SER A O 1
ATOM 1299 N N . ALA A 1 154 ? 31.685 -36.144 1.487 1.00 8.76 154 ALA A N 1
ATOM 1300 C CA . ALA A 1 154 ? 32.448 -35.816 2.684 1.00 9.23 154 ALA A CA 1
ATOM 1301 C C . ALA A 1 154 ? 31.571 -35.248 3.776 1.00 9.42 154 ALA A C 1
ATOM 1302 O O . ALA A 1 154 ? 31.623 -35.702 4.923 1.00 10.91 154 ALA A O 1
ATOM 1304 N N . SER A 1 155 ? 30.796 -34.232 3.426 1.00 9.54 155 SER A N 1
ATOM 1305 C CA B SER A 1 155 ? 29.957 -33.628 4.461 0.53 10.63 155 SER A CA 1
ATOM 1306 C CA C SER A 1 155 ? 29.891 -33.563 4.354 0.47 11.31 155 SER A CA 1
ATOM 1307 C C . SER A 1 155 ? 28.791 -34.499 4.878 1.00 10.81 155 SER A C 1
ATOM 1308 O O . SER A 1 155 ? 28.447 -34.511 6.072 1.00 12.56 155 SER A O 1
ATOM 1313 N N . SER A 1 156 ? 28.223 -35.271 3.967 1.00 9.94 156 SER A N 1
ATOM 1314 C CA . SER A 1 156 ? 27.117 -36.153 4.318 1.00 10.25 156 SER A CA 1
ATOM 1315 C C . SER A 1 156 ? 27.582 -37.308 5.208 1.00 10.33 156 SER A C 1
ATOM 1316 O O . SER A 1 156 ? 26.882 -37.684 6.166 1.00 12.39 156 SER A O 1
ATOM 1319 N N . LEU A 1 157 ? 28.764 -37.845 4.932 1.00 10.82 157 LEU A N 1
ATOM 1320 C CA . LEU A 1 157 ? 29.289 -38.908 5.764 1.00 11.64 157 LEU A CA 1
ATOM 1321 C C . LEU A 1 157 ? 29.637 -38.358 7.131 1.00 12.37 157 LEU A C 1
ATOM 1322 O O . LEU A 1 157 ? 29.406 -39.031 8.151 1.00 13.63 157 LEU A O 1
ATOM 1327 N N . ALA A 1 158 ? 30.182 -37.143 7.208 1.00 12.47 158 ALA A N 1
ATOM 1328 C CA . ALA A 1 158 ? 30.431 -36.528 8.504 1.00 13.16 158 ALA A CA 1
ATOM 1329 C C . ALA A 1 158 ? 29.153 -36.359 9.321 1.00 12.80 158 ALA A C 1
ATOM 1330 O O . ALA A 1 158 ? 29.135 -36.609 10.526 1.00 14.67 158 ALA A O 1
ATOM 1332 N N . LEU A 1 159 ? 28.071 -35.984 8.663 1.00 13.14 159 LEU A N 1
ATOM 1333 C CA . LEU A 1 159 ? 26.775 -35.811 9.327 1.00 13.44 159 LEU A CA 1
ATOM 1334 C C . LEU A 1 159 ? 26.373 -37.118 10.013 1.00 14.09 159 LEU A C 1
ATOM 1335 O O . LEU A 1 159 ? 25.809 -37.105 11.116 1.00 15.79 159 LEU A O 1
ATOM 1340 N N . LEU A 1 160 ? 26.635 -38.247 9.354 1.00 14.45 160 LEU A N 1
ATOM 1341 C CA . LEU A 1 160 ? 26.322 -39.568 9.859 1.00 15.39 160 LEU A CA 1
ATOM 1342 C C . LEU A 1 160 ? 27.295 -40.055 10.911 1.00 15.69 160 LEU A C 1
ATOM 1343 O O . LEU A 1 160 ? 27.082 -41.121 11.495 1.00 18.69 160 LEU A O 1
ATOM 1348 N N . GLY A 1 161 ? 28.355 -39.286 11.175 1.00 14.96 161 GLY A N 1
ATOM 1349 C CA . GLY A 1 161 ? 29.358 -39.651 12.165 1.00 15.10 161 GLY A CA 1
ATOM 1350 C C . GLY A 1 161 ? 30.592 -40.317 11.636 1.00 15.10 161 GLY A C 1
ATOM 1351 O O . GLY A 1 161 ? 31.415 -40.769 12.422 1.00 16.99 161 GLY A O 1
ATOM 1352 N N . TYR A 1 162 ? 30.735 -40.383 10.315 1.00 13.91 162 TYR A N 1
ATOM 1353 C CA . TYR A 1 162 ? 31.883 -41.043 9.711 1.00 13.24 162 TYR A CA 1
ATOM 1354 C C . TYR A 1 162 ? 32.907 -40.012 9.284 1.00 12.05 162 TYR A C 1
ATOM 1355 O O . TYR A 1 162 ? 33.194 -39.835 8.092 1.00 12.39 162 TYR A O 1
ATOM 1364 N N . HIS A 1 163 ? 33.489 -39.326 10.250 1.00 12.52 163 HIS A N 1
ATOM 1365 C CA . HIS A 1 163 ? 34.357 -38.191 9.925 1.00 12.66 163 HIS A CA 1
ATOM 1366 C C . HIS A 1 163 ? 35.598 -38.604 9.154 1.00 11.74 163 HIS A C 1
ATOM 1367 O O . HIS A 1 163 ? 35.980 -37.896 8.218 1.00 11.78 163 HIS A O 1
ATOM 1374 N N . ASP A 1 164 ? 36.256 -39.686 9.543 1.00 12.11 164 ASP A N 1
ATOM 1375 C CA . ASP A 1 164 ? 37.483 -40.067 8.860 1.00 12.24 164 ASP A CA 1
ATOM 1376 C C . ASP A 1 164 ? 37.209 -40.523 7.442 1.00 11.00 164 ASP A C 1
ATOM 1377 O O . ASP A 1 164 ? 37.965 -40.140 6.534 1.00 11.56 164 ASP A O 1
ATOM 1382 N N . LEU A 1 165 ? 36.140 -41.282 7.202 1.00 12.01 165 LEU A N 1
ATOM 1383 C CA B LEU A 1 165 ? 35.749 -41.600 5.838 0.37 12.16 165 LEU A CA 1
ATOM 1384 C CA C LEU A 1 165 ? 35.752 -41.590 5.847 0.63 12.74 165 LEU A CA 1
ATOM 1385 C C . LEU A 1 165 ? 35.437 -40.307 5.087 1.00 11.28 165 LEU A C 1
ATOM 1386 O O . LEU A 1 165 ? 35.763 -40.131 3.900 1.00 12.07 165 LEU A O 1
ATOM 1395 N N . GLY A 1 166 ? 34.781 -39.377 5.767 1.00 11.08 166 GLY A N 1
ATOM 1396 C CA . GLY A 1 166 ? 34.514 -38.088 5.171 1.00 11.18 166 GLY A CA 1
ATOM 1397 C C . GLY A 1 166 ? 35.788 -37.374 4.727 1.00 10.68 166 GLY A C 1
ATOM 1398 O O . GLY A 1 166 ? 35.810 -36.773 3.651 1.00 10.36 166 GLY A O 1
ATOM 1399 N N . TYR A 1 167 ? 36.833 -37.412 5.545 1.00 10.61 167 TYR A N 1
ATOM 1400 C CA . TYR A 1 167 ? 38.089 -36.801 5.143 1.00 10.12 167 TYR A CA 1
ATOM 1401 C C . TYR A 1 167 ? 38.678 -37.428 3.892 1.00 9.53 167 TYR A C 1
ATOM 1402 O O . TYR A 1 167 ? 39.303 -36.737 3.103 1.00 9.81 167 TYR A O 1
ATOM 1411 N N . LEU A 1 168 ? 38.476 -38.725 3.682 1.00 9.62 168 LEU A N 1
ATOM 1412 C CA . LEU A 1 168 ? 38.967 -39.351 2.453 1.00 9.57 168 LEU A CA 1
ATOM 1413 C C . LEU A 1 168 ? 38.248 -38.739 1.255 1.00 9.22 168 LEU A C 1
ATOM 1414 O O . LEU A 1 168 ? 38.906 -38.361 0.272 1.00 9.37 168 LEU A O 1
ATOM 1419 N N . PHE A 1 169 ? 36.915 -38.670 1.293 1.00 9.17 169 PHE A N 1
ATOM 1420 C CA . PHE A 1 169 ? 36.214 -38.047 0.190 1.00 8.87 169 PHE A CA 1
ATOM 1421 C C . PHE A 1 169 ? 36.587 -36.574 0.027 1.00 8.50 169 PHE A C 1
ATOM 1422 O O . PHE A 1 169 ? 36.680 -36.070 -1.084 1.00 8.14 169 PHE A O 1
ATOM 1430 N N . PHE A 1 170 ? 36.794 -35.877 1.140 1.00 8.11 170 PHE A N 1
ATOM 1431 C CA . PHE A 1 170 ? 37.209 -34.480 1.111 1.00 7.71 170 PHE A CA 1
ATOM 1432 C C . PHE A 1 170 ? 38.525 -34.337 0.372 1.00 7.67 170 PHE A C 1
ATOM 1433 O O . PHE A 1 170 ? 38.658 -33.459 -0.489 1.00 7.88 170 PHE A O 1
ATOM 1441 N N . GLY A 1 171 ? 39.502 -35.157 0.704 1.00 7.78 171 GLY A N 1
ATOM 1442 C CA . GLY A 1 171 ? 40.774 -35.081 0.035 1.00 7.93 171 GLY A CA 1
ATOM 1443 C C . GLY A 1 171 ? 40.688 -35.405 -1.428 1.00 7.50 171 GLY A C 1
ATOM 1444 O O . GLY A 1 171 ? 41.377 -34.781 -2.259 1.00 8.07 171 GLY A O 1
ATOM 1445 N N . ALA A 1 172 ? 39.897 -36.410 -1.779 1.00 7.08 172 ALA A N 1
ATOM 1446 C CA . ALA A 1 172 ? 39.688 -36.725 -3.166 1.00 7.89 172 ALA A CA 1
ATOM 1447 C C . ALA A 1 172 ? 39.171 -35.501 -3.915 1.00 7.28 172 ALA A C 1
ATOM 1448 O O . ALA A 1 172 ? 39.652 -35.173 -4.996 1.00 8.01 172 ALA A O 1
ATOM 1450 N N . GLY A 1 173 ? 38.154 -34.839 -3.365 1.00 7.35 173 GLY A N 1
ATOM 1451 C CA . GLY A 1 173 ? 37.614 -33.670 -4.031 1.00 7.54 173 GLY A CA 1
ATOM 1452 C C . GLY A 1 173 ? 38.554 -32.490 -4.108 1.00 7.06 173 GLY A C 1
ATOM 1453 O O . GLY A 1 173 ? 38.615 -31.797 -5.115 1.00 7.40 173 GLY A O 1
ATOM 1454 N N . MET A 1 174 ? 39.256 -32.224 -3.017 1.00 7.23 174 MET A N 1
ATOM 1455 C CA . MET A 1 174 ? 40.127 -31.053 -2.971 1.00 7.26 174 MET A CA 1
ATOM 1456 C C . MET A 1 174 ? 41.306 -31.202 -3.927 1.00 7.30 174 MET A C 1
ATOM 1457 O O . MET A 1 174 ? 41.653 -30.244 -4.627 1.00 7.46 174 MET A O 1
ATOM 1462 N N . ILE A 1 175 ? 41.967 -32.355 -3.897 1.00 7.01 175 ILE A N 1
ATOM 1463 C CA . ILE A 1 175 ? 43.079 -32.546 -4.796 1.00 6.61 175 ILE A CA 1
ATOM 1464 C C . ILE A 1 175 ? 42.576 -32.639 -6.241 1.00 6.90 175 ILE A C 1
ATOM 1465 O O . ILE A 1 175 ? 43.203 -32.080 -7.137 1.00 7.27 175 ILE A O 1
ATOM 1470 N N . ALA A 1 176 ? 41.439 -33.301 -6.497 1.00 6.89 176 ALA A N 1
ATOM 1471 C CA . ALA A 1 176 ? 40.915 -33.335 -7.852 1.00 6.46 176 ALA A CA 1
ATOM 1472 C C . ALA A 1 176 ? 40.660 -31.928 -8.370 1.00 6.69 176 ALA A C 1
ATOM 1473 O O . ALA A 1 176 ? 40.847 -31.673 -9.564 1.00 7.10 176 ALA A O 1
ATOM 1475 N N . TRP A 1 177 ? 40.159 -31.033 -7.509 1.00 6.80 177 TRP A N 1
ATOM 1476 C CA . TRP A 1 177 ? 39.898 -29.645 -7.906 1.00 6.84 177 TRP A CA 1
ATOM 1477 C C . TRP A 1 177 ? 41.183 -28.941 -8.345 1.00 6.78 177 TRP A C 1
ATOM 1478 O O . TRP A 1 177 ? 41.250 -28.383 -9.443 1.00 6.91 177 TRP A O 1
ATOM 1489 N N A ILE A 1 178 ? 42.185 -28.994 -7.491 0.70 7.12 178 ILE A N 1
ATOM 1490 N N B ILE A 1 178 ? 42.215 -28.999 -7.504 0.30 7.38 178 ILE A N 1
ATOM 1491 C CA A ILE A 1 178 ? 43.435 -28.326 -7.772 0.70 7.48 178 ILE A CA 1
ATOM 1492 C CA B ILE A 1 178 ? 43.452 -28.290 -7.826 0.30 7.73 178 ILE A CA 1
ATOM 1493 C C A ILE A 1 178 ? 44.103 -28.919 -9.012 0.70 6.91 178 ILE A C 1
ATOM 1494 C C B ILE A 1 178 ? 44.163 -28.936 -9.010 0.30 7.51 178 ILE A C 1
ATOM 1495 O O A ILE A 1 178 ? 44.831 -28.227 -9.710 0.70 7.76 178 ILE A O 1
ATOM 1496 O O B ILE A 1 178 ? 44.931 -28.266 -9.710 0.30 8.08 178 ILE A O 1
ATOM 1505 N N . ILE A 1 179 ? 43.859 -30.209 -9.278 1.00 6.88 179 ILE A N 1
ATOM 1506 C CA A ILE A 1 179 ? 44.437 -30.850 -10.443 0.50 7.13 179 ILE A CA 1
ATOM 1507 C CA B ILE A 1 179 ? 44.431 -30.856 -10.440 0.50 7.55 179 ILE A CA 1
ATOM 1508 C C . ILE A 1 179 ? 43.718 -30.524 -11.760 1.00 6.63 179 ILE A C 1
ATOM 1509 O O . ILE A 1 179 ? 44.340 -30.540 -12.806 1.00 7.29 179 ILE A O 1
ATOM 1518 N N . PHE A 1 180 ? 42.417 -30.220 -11.692 1.00 6.78 180 PHE A N 1
ATOM 1519 C CA . PHE A 1 180 ? 41.675 -29.863 -12.890 1.00 6.93 180 PHE A CA 1
ATOM 1520 C C . PHE A 1 180 ? 41.689 -28.372 -13.221 1.00 6.94 180 PHE A C 1
ATOM 1521 O O . PHE A 1 180 ? 41.855 -27.983 -14.373 1.00 7.10 180 PHE A O 1
ATOM 1529 N N . GLU A 1 181 ? 41.481 -27.536 -12.207 1.00 6.70 181 GLU A N 1
ATOM 1530 C CA . GLU A 1 181 ? 41.350 -26.123 -12.475 1.00 7.02 181 GLU A CA 1
ATOM 1531 C C . GLU A 1 181 ? 42.472 -25.528 -13.325 1.00 6.92 181 GLU A C 1
ATOM 1532 O O . GLU A 1 181 ? 42.184 -24.644 -14.144 1.00 7.19 181 GLU A O 1
ATOM 1538 N N . PRO A 1 182 ? 43.747 -25.919 -13.164 1.00 6.82 182 PRO A N 1
ATOM 1539 C CA . PRO A 1 182 ? 44.788 -25.268 -13.974 1.00 6.99 182 PRO A CA 1
ATOM 1540 C C . PRO A 1 182 ? 44.480 -25.320 -15.468 1.00 6.70 182 PRO A C 1
ATOM 1541 O O . PRO A 1 182 ? 44.653 -24.362 -16.199 1.00 7.23 182 PRO A O 1
ATOM 1545 N N . VAL A 1 183 ? 44.091 -26.508 -15.924 1.00 6.73 183 VAL A N 1
ATOM 1546 C CA . VAL A 1 183 ? 43.849 -26.704 -17.341 1.00 7.10 183 VAL A CA 1
ATOM 1547 C C . VAL A 1 183 ? 42.543 -26.074 -17.775 1.00 7.08 183 VAL A C 1
ATOM 1548 O O . VAL A 1 183 ? 42.414 -25.631 -18.927 1.00 7.79 183 VAL A O 1
ATOM 1552 N N . LEU A 1 184 ? 41.566 -26.022 -16.880 1.00 7.40 184 LEU A N 1
ATOM 1553 C CA . LEU A 1 184 ? 40.320 -25.333 -17.200 1.00 7.79 184 LEU A CA 1
ATOM 1554 C C . LEU A 1 184 ? 40.587 -23.851 -17.453 1.00 7.40 184 LEU A C 1
ATOM 1555 O O . LEU A 1 184 ? 40.123 -23.295 -18.454 1.00 8.30 184 LEU A O 1
ATOM 1560 N N . LEU A 1 185 ? 41.288 -23.179 -16.543 1.00 7.30 185 LEU A N 1
ATOM 1561 C CA . LEU A 1 185 ? 41.432 -21.725 -16.711 1.00 8.05 185 LEU A CA 1
ATOM 1562 C C . LEU A 1 185 ? 42.308 -21.397 -17.911 1.00 7.99 185 LEU A C 1
ATOM 1563 O O . LEU A 1 185 ? 42.065 -20.415 -18.597 1.00 8.28 185 LEU A O 1
ATOM 1568 N N . GLN A 1 186 ? 43.310 -22.217 -18.216 1.00 7.68 186 GLN A N 1
ATOM 1569 C CA . GLN A 1 186 ? 44.104 -21.999 -19.405 1.00 7.52 186 GLN A CA 1
ATOM 1570 C C . GLN A 1 186 ? 43.245 -22.132 -20.659 1.00 7.89 186 GLN A C 1
ATOM 1571 O O . GLN A 1 186 ? 43.343 -21.351 -21.597 1.00 8.78 186 GLN A O 1
ATOM 1577 N N . HIS A 1 187 ? 42.365 -23.133 -20.668 1.00 7.99 187 HIS A N 1
ATOM 1578 C CA . HIS A 1 187 ? 41.450 -23.324 -21.775 1.00 8.70 187 HIS A CA 1
ATOM 1579 C C . HIS A 1 187 ? 40.517 -22.133 -21.938 1.00 8.85 187 HIS A C 1
ATOM 1580 O O . HIS A 1 187 ? 40.277 -21.685 -23.050 1.00 10.18 187 HIS A O 1
ATOM 1587 N N . LEU A 1 188 ? 39.962 -21.647 -20.830 1.00 8.97 188 LEU A N 1
ATOM 1588 C CA . LEU A 1 188 ? 39.074 -20.489 -20.906 1.00 10.09 188 LEU A CA 1
ATOM 1589 C C . LEU A 1 188 ? 39.818 -19.265 -21.448 1.00 9.50 188 LEU A C 1
ATOM 1590 O O . LEU A 1 188 ? 39.295 -18.498 -22.245 1.00 10.35 188 LEU A O 1
ATOM 1595 N N . ARG A 1 189 ? 41.080 -19.087 -21.043 1.00 9.17 189 ARG A N 1
ATOM 1596 C CA . ARG A 1 189 ? 41.858 -17.958 -21.537 1.00 9.32 189 ARG A CA 1
ATOM 1597 C C . ARG A 1 189 ? 42.035 -18.032 -23.042 1.00 9.46 189 ARG A C 1
ATOM 1598 O O . ARG A 1 189 ? 41.980 -17.007 -23.723 1.00 10.44 189 ARG A O 1
ATOM 1606 N N . ILE A 1 190 ? 42.315 -19.212 -23.571 1.00 9.58 190 ILE A N 1
ATOM 1607 C CA . ILE A 1 190 ? 42.647 -19.345 -24.973 1.00 9.85 190 ILE A CA 1
ATOM 1608 C C . ILE A 1 190 ? 41.384 -19.429 -25.849 1.00 11.20 190 ILE A C 1
ATOM 1609 O O . ILE A 1 190 ? 41.287 -18.733 -26.857 1.00 13.37 190 ILE A O 1
ATOM 1614 N N A SER A 1 191 ? 40.438 -20.253 -25.447 0.50 11.10 191 SER A N 1
ATOM 1615 N N B SER A 1 191 ? 40.447 -20.265 -25.462 0.50 11.30 191 SER A N 1
ATOM 1616 C CA A SER A 1 191 ? 39.280 -20.589 -26.259 0.50 12.25 191 SER A CA 1
ATOM 1617 C CA B SER A 1 191 ? 39.274 -20.547 -26.265 0.50 12.65 191 SER A CA 1
ATOM 1618 C C A SER A 1 191 ? 37.957 -20.140 -25.667 0.50 11.53 191 SER A C 1
ATOM 1619 C C B SER A 1 191 ? 38.016 -19.917 -25.659 0.50 12.39 191 SER A C 1
ATOM 1620 O O A SER A 1 191 ? 37.007 -19.881 -26.390 0.50 13.21 191 SER A O 1
ATOM 1621 O O B SER A 1 191 ? 37.695 -20.162 -24.503 0.50 12.93 191 SER A O 1
ATOM 1626 N N A SER A 1 192 ? 37.871 -20.129 -24.353 0.50 12.47 192 SER A N 1
ATOM 1627 N N B SER A 1 192 ? 37.324 -19.059 -26.425 0.50 13.75 192 SER A N 1
ATOM 1628 C CA A SER A 1 192 ? 36.631 -19.845 -23.656 0.50 12.43 192 SER A CA 1
ATOM 1629 C CA B SER A 1 192 ? 36.068 -18.460 -25.937 0.50 14.21 192 SER A CA 1
ATOM 1630 C C A SER A 1 192 ? 35.547 -20.850 -23.972 0.50 13.62 192 SER A C 1
ATOM 1631 C C B SER A 1 192 ? 34.964 -19.483 -25.844 0.50 15.49 192 SER A C 1
ATOM 1632 O O A SER A 1 192 ? 35.858 -21.984 -24.391 0.50 16.41 192 SER A O 1
ATOM 1633 O O B SER A 1 192 ? 34.475 -19.953 -26.884 0.50 15.79 192 SER A O 1
ATOM 1638 N N A LEU A 1 193 ? 34.315 -20.389 -23.751 0.50 15.44 193 LEU A N 1
ATOM 1639 N N B LEU A 1 193 ? 34.512 -19.753 -24.622 0.50 16.79 193 LEU A N 1
ATOM 1640 C CA A LEU A 1 193 ? 33.080 -21.102 -24.057 0.50 16.69 193 LEU A CA 1
ATOM 1641 C CA B LEU A 1 193 ? 33.393 -20.654 -24.359 0.50 18.94 193 LEU A CA 1
ATOM 1642 C C A LEU A 1 193 ? 32.159 -20.260 -24.980 0.50 17.99 193 LEU A C 1
ATOM 1643 C C B LEU A 1 193 ? 32.173 -20.129 -25.098 0.50 18.87 193 LEU A C 1
ATOM 1644 O O A LEU A 1 193 ? 31.948 -19.059 -24.804 0.50 19.34 193 LEU A O 1
ATOM 1645 O O B LEU A 1 193 ? 31.772 -18.976 -24.890 0.50 20.17 193 LEU A O 1
ATOM 1654 N N . GLU A 1 194 ? 31.500 -20.978 -25.871 1.00 20.12 194 GLU A N 1
ATOM 1655 C CA . GLU A 1 194 ? 30.400 -20.481 -26.713 1.00 21.02 194 GLU A CA 1
ATOM 1656 C C . GLU A 1 194 ? 29.245 -20.093 -25.838 1.00 20.72 194 GLU A C 1
ATOM 1657 O O . GLU A 1 194 ? 29.089 -20.703 -24.778 1.00 19.43 194 GLU A O 1
ATOM 1663 N N . PRO A 1 195 ? 28.411 -19.123 -26.280 1.00 20.59 195 PRO A N 1
ATOM 1664 C CA . PRO A 1 195 ? 27.333 -18.654 -25.441 1.00 22.31 195 PRO A CA 1
ATOM 1665 C C . PRO A 1 195 ? 26.498 -19.733 -24.881 1.00 21.45 195 PRO A C 1
ATOM 1666 O O . PRO A 1 195 ? 26.053 -19.582 -23.730 1.00 23.93 195 PRO A O 1
ATOM 1670 N N . GLN A 1 196 ? 26.210 -20.789 -25.669 1.00 22.50 196 GLN A N 1
ATOM 1671 C CA . GLN A 1 196 ? 25.322 -21.831 -25.208 1.00 23.05 196 GLN A CA 1
ATOM 1672 C C . GLN A 1 196 ? 25.833 -22.526 -23.986 1.00 21.13 196 GLN A C 1
ATOM 1673 O O . GLN A 1 196 ? 25.048 -23.143 -23.273 1.00 23.14 196 GLN A O 1
ATOM 1679 N N . PHE A 1 197 ? 27.144 -22.447 -23.715 1.00 17.98 197 PHE A N 1
ATOM 1680 C CA . PHE A 1 197 ? 27.689 -23.099 -22.526 1.00 17.75 197 PHE A CA 1
ATOM 1681 C C . PHE A 1 197 ? 28.069 -22.086 -21.469 1.00 16.51 197 PHE A C 1
ATOM 1682 O O . PHE A 1 197 ? 28.524 -22.462 -20.393 1.00 16.64 197 PHE A O 1
ATOM 1690 N N . ARG A 1 198 ? 27.938 -20.802 -21.738 1.00 16.56 198 ARG A N 1
ATOM 1691 C CA . ARG A 1 198 ? 28.551 -19.830 -20.839 1.00 17.37 198 ARG A CA 1
ATOM 1692 C C . ARG A 1 198 ? 27.961 -19.771 -19.435 1.00 15.54 198 ARG A C 1
ATOM 1693 O O . ARG A 1 198 ? 28.665 -19.433 -18.506 1.00 15.39 198 ARG A O 1
ATOM 1701 N N . ALA A 1 199 ? 26.673 -20.068 -19.267 1.00 15.47 199 ALA A N 1
ATOM 1702 C CA . ALA A 1 199 ? 26.101 -20.061 -17.932 1.00 15.67 199 ALA A CA 1
ATOM 1703 C C . ALA A 1 199 ? 26.843 -21.021 -17.026 1.00 14.31 199 ALA A C 1
ATOM 1704 O O . ALA A 1 199 ? 26.871 -20.830 -15.829 1.00 14.89 199 ALA A O 1
ATOM 1706 N N . THR A 1 200 ? 27.456 -22.061 -17.589 1.00 14.20 200 THR A N 1
ATOM 1707 C CA . THR A 1 200 ? 28.199 -23.023 -16.777 1.00 13.34 200 THR A CA 1
ATOM 1708 C C . THR A 1 200 ? 29.469 -22.434 -16.159 1.00 11.32 200 THR A C 1
ATOM 1709 O O . THR A 1 200 ? 30.044 -23.018 -15.264 1.00 11.24 200 THR A O 1
ATOM 1713 N N . MET A 1 201 ? 29.809 -21.224 -16.586 1.00 11.06 201 MET A N 1
ATOM 1714 C CA . MET A 1 201 ? 30.831 -20.442 -15.918 1.00 10.85 201 MET A CA 1
ATOM 1715 C C . MET A 1 201 ? 30.500 -20.311 -14.431 1.00 10.79 201 MET A C 1
ATOM 1716 O O . MET A 1 201 ? 31.403 -20.181 -13.606 1.00 10.85 201 MET A O 1
ATOM 1721 N N . GLY A 1 202 ? 29.212 -20.347 -14.083 1.00 10.56 202 GLY A N 1
ATOM 1722 C CA . GLY A 1 202 ? 28.841 -20.267 -12.681 1.00 11.49 202 GLY A CA 1
ATOM 1723 C C . GLY A 1 202 ? 29.405 -21.374 -11.809 1.00 10.50 202 GLY A C 1
ATOM 1724 O O . GLY A 1 202 ? 29.579 -21.188 -10.615 1.00 10.59 202 GLY A O 1
ATOM 1725 N N . ILE A 1 203 ? 29.701 -22.527 -12.406 1.00 9.73 203 ILE A N 1
ATOM 1726 C CA . ILE A 1 203 ? 30.245 -23.629 -11.664 1.00 9.22 203 ILE A CA 1
ATOM 1727 C C . ILE A 1 203 ? 31.667 -23.291 -11.191 1.00 9.20 203 ILE A C 1
ATOM 1728 O O . ILE A 1 203 ? 32.140 -23.834 -10.208 1.00 9.70 203 ILE A O 1
ATOM 1733 N N . VAL A 1 204 ? 32.341 -22.376 -11.868 1.00 9.34 204 VAL A N 1
ATOM 1734 C CA . VAL A 1 204 ? 33.661 -21.950 -11.428 1.00 9.13 204 VAL A CA 1
ATOM 1735 C C . VAL A 1 204 ? 33.611 -21.305 -10.036 1.00 8.87 204 VAL A C 1
ATOM 1736 O O . VAL A 1 204 ? 34.607 -21.301 -9.329 1.00 9.26 204 VAL A O 1
ATOM 1740 N N . LEU A 1 205 ? 32.471 -20.743 -9.638 1.00 8.76 205 LEU A N 1
ATOM 1741 C CA . LEU A 1 205 ? 32.320 -20.237 -8.291 1.00 9.02 205 LEU A CA 1
ATOM 1742 C C . LEU A 1 205 ? 32.374 -21.320 -7.237 1.00 9.48 205 LEU A C 1
ATOM 1743 O O . LEU A 1 205 ? 32.691 -21.053 -6.076 1.00 11.36 205 LEU A O 1
ATOM 1748 N N . ALA A 1 206 ? 32.000 -22.525 -7.594 1.00 9.34 206 ALA A N 1
ATOM 1749 C CA . ALA A 1 206 ? 31.743 -23.551 -6.601 1.00 9.32 206 ALA A CA 1
ATOM 1750 C C . ALA A 1 206 ? 32.961 -24.081 -5.831 1.00 9.07 206 ALA A C 1
ATOM 1751 O O . ALA A 1 206 ? 32.846 -24.245 -4.620 1.00 9.86 206 ALA A O 1
ATOM 1753 N N . PRO A 1 207 ? 34.080 -24.428 -6.484 1.00 8.50 207 PRO A N 1
ATOM 1754 C CA . PRO A 1 207 ? 35.041 -25.257 -5.777 1.00 8.47 207 PRO A CA 1
ATOM 1755 C C . PRO A 1 207 ? 35.476 -24.778 -4.405 1.00 8.12 207 PRO A C 1
ATOM 1756 O O . PRO A 1 207 ? 35.434 -25.553 -3.448 1.00 8.45 207 PRO A O 1
ATOM 1760 N N . ALA A 1 208 ? 35.956 -23.553 -4.276 1.00 8.18 208 ALA A N 1
ATOM 1761 C CA . ALA A 1 208 ? 36.487 -23.144 -2.999 1.00 7.98 208 ALA A CA 1
ATOM 1762 C C . ALA A 1 208 ? 35.435 -23.109 -1.922 1.00 7.82 208 ALA A C 1
ATOM 1763 O O . ALA A 1 208 ? 35.697 -23.421 -0.768 1.00 8.08 208 ALA A O 1
ATOM 1765 N N . PHE A 1 209 ? 34.217 -22.682 -2.289 1.00 8.10 209 PHE A N 1
ATOM 1766 C CA . PHE A 1 209 ? 33.149 -22.568 -1.308 1.00 8.81 209 PHE A CA 1
ATOM 1767 C C . PHE A 1 209 ? 32.563 -23.928 -0.931 1.00 8.28 209 PHE A C 1
ATOM 1768 O O . PHE A 1 209 ? 32.276 -24.165 0.242 1.00 9.38 209 PHE A O 1
ATOM 1776 N N A VAL A 1 210 ? 32.346 -24.803 -1.900 0.70 8.73 210 VAL A N 1
ATOM 1777 N N B VAL A 1 210 ? 32.398 -24.820 -1.901 0.30 9.18 210 VAL A N 1
ATOM 1778 C CA A VAL A 1 210 ? 31.919 -26.147 -1.580 0.70 9.03 210 VAL A CA 1
ATOM 1779 C CA B VAL A 1 210 ? 31.941 -26.167 -1.585 0.30 9.68 210 VAL A CA 1
ATOM 1780 C C A VAL A 1 210 ? 33.005 -26.868 -0.753 0.70 8.99 210 VAL A C 1
ATOM 1781 C C B VAL A 1 210 ? 33.016 -26.881 -0.760 0.30 9.35 210 VAL A C 1
ATOM 1782 O O A VAL A 1 210 ? 32.700 -27.604 0.178 0.70 10.65 210 VAL A O 1
ATOM 1783 O O B VAL A 1 210 ? 32.720 -27.600 0.190 0.30 10.31 210 VAL A O 1
ATOM 1790 N N . CYS A 1 211 ? 34.273 -26.643 -1.108 1.00 8.73 211 CYS A N 1
ATOM 1791 C CA . CYS A 1 211 ? 35.377 -27.237 -0.371 1.00 8.20 211 CYS A CA 1
ATOM 1792 C C . CYS A 1 211 ? 35.330 -26.785 1.088 1.00 8.14 211 CYS A C 1
ATOM 1793 O O . CYS A 1 211 ? 35.339 -27.608 1.998 1.00 8.68 211 CYS A O 1
ATOM 1796 N N . VAL A 1 212 ? 35.287 -25.479 1.333 1.00 8.10 212 VAL A N 1
ATOM 1797 C CA . VAL A 1 212 ? 35.323 -25.034 2.705 1.00 8.05 212 VAL A CA 1
ATOM 1798 C C . VAL A 1 212 ? 34.074 -25.427 3.462 1.00 8.46 212 VAL A C 1
ATOM 1799 O O . VAL A 1 212 ? 34.163 -25.731 4.661 1.00 9.05 212 VAL A O 1
ATOM 1803 N N . SER A 1 213 ? 32.924 -25.456 2.810 1.00 8.98 213 SER A N 1
ATOM 1804 C CA A SER A 1 213 ? 31.733 -25.901 3.514 0.50 9.85 213 SER A CA 1
ATOM 1805 C CA B SER A 1 213 ? 31.709 -25.906 3.478 0.50 9.49 213 SER A CA 1
ATOM 1806 C C . SER A 1 213 ? 31.870 -27.357 3.962 1.00 9.41 213 SER A C 1
ATOM 1807 O O . SER A 1 213 ? 31.537 -27.704 5.095 1.00 10.61 213 SER A O 1
ATOM 1812 N N . ALA A 1 214 ? 32.362 -28.220 3.078 1.00 9.31 214 ALA A N 1
ATOM 1813 C CA . ALA A 1 214 ? 32.568 -29.624 3.461 1.00 9.96 214 ALA A CA 1
ATOM 1814 C C . ALA A 1 214 ? 33.604 -29.764 4.581 1.00 10.08 214 ALA A C 1
ATOM 1815 O O . ALA A 1 214 ? 33.429 -30.515 5.521 1.00 10.90 214 ALA A O 1
ATOM 1817 N N . TYR A 1 215 ? 34.688 -29.000 4.475 1.00 9.29 215 TYR A N 1
ATOM 1818 C CA . TYR A 1 215 ? 35.736 -29.005 5.483 1.00 9.38 215 TYR A CA 1
ATOM 1819 C C . TYR A 1 215 ? 35.174 -28.629 6.846 1.00 9.14 215 TYR A C 1
ATOM 1820 O O . TYR A 1 215 ? 35.423 -29.291 7.840 1.00 10.04 215 TYR A O 1
ATOM 1829 N N . LEU A 1 216 ? 34.386 -27.558 6.889 1.00 9.49 216 LEU A N 1
ATOM 1830 C CA . LEU A 1 216 ? 33.827 -27.103 8.147 1.00 10.69 216 LEU A CA 1
ATOM 1831 C C . LEU A 1 216 ? 32.781 -28.069 8.685 1.00 11.45 216 LEU A C 1
ATOM 1832 O O . LEU A 1 216 ? 32.579 -28.155 9.891 1.00 13.72 216 LEU A O 1
ATOM 1837 N N . SER A 1 217 ? 32.120 -28.802 7.822 1.00 11.91 217 SER A N 1
ATOM 1838 C CA . SER A 1 217 ? 31.199 -29.843 8.273 1.00 13.65 217 SER A CA 1
ATOM 1839 C C . SER A 1 217 ? 31.936 -30.948 8.998 1.00 13.93 217 SER A C 1
ATOM 1840 O O . SER A 1 217 ? 31.500 -31.432 10.053 1.00 18.38 217 SER A O 1
ATOM 1843 N N . ILE A 1 218 ? 33.069 -31.352 8.474 1.00 12.58 218 ILE A N 1
ATOM 1844 C CA . ILE A 1 218 ? 33.812 -32.424 9.087 1.00 13.89 218 ILE A CA 1
ATOM 1845 C C . ILE A 1 218 ? 34.463 -31.965 10.395 1.00 15.14 218 ILE A C 1
ATOM 1846 O O . ILE A 1 218 ? 34.524 -32.715 11.376 1.00 18.71 218 ILE A O 1
ATOM 1851 N N . ASN A 1 219 ? 34.960 -30.739 10.407 1.00 15.11 219 ASN A N 1
ATOM 1852 C CA . ASN A 1 219 ? 35.799 -30.290 11.495 1.00 17.57 219 ASN A CA 1
ATOM 1853 C C . ASN A 1 219 ? 34.985 -29.502 12.528 1.00 19.64 219 ASN A C 1
ATOM 1854 O O . ASN A 1 219 ? 35.578 -28.753 13.333 1.00 23.13 219 ASN A O 1
ATOM 1859 N N . HIS A 1 220 ? 33.655 -29.656 12.534 1.00 20.03 220 HIS A N 1
ATOM 1860 C CA . HIS A 1 220 ? 32.762 -29.041 13.560 1.00 22.60 220 HIS A CA 1
ATOM 1861 C C . HIS A 1 220 ? 32.802 -27.511 13.553 1.00 20.69 220 HIS A C 1
ATOM 1862 O O . HIS A 1 220 ? 32.734 -26.864 14.611 1.00 22.73 220 HIS A O 1
ATOM 1869 N N . GLY A 1 221 ? 32.965 -26.934 12.379 1.00 18.72 221 GLY A N 1
ATOM 1870 C CA . GLY A 1 221 ? 32.909 -25.519 12.245 1.00 18.28 221 GLY A CA 1
ATOM 1871 C C . GLY A 1 221 ? 34.137 -24.804 12.752 1.00 16.86 221 GLY A C 1
ATOM 1872 O O . GLY A 1 221 ? 34.034 -23.604 13.001 1.00 18.84 221 GLY A O 1
ATOM 1873 N N . GLU A 1 222 ? 35.290 -25.468 12.838 1.00 16.74 222 GLU A N 1
ATOM 1874 C CA . GLU A 1 222 ? 36.509 -24.779 13.297 1.00 16.50 222 GLU A CA 1
ATOM 1875 C C . GLU A 1 222 ? 37.089 -23.975 12.160 1.00 14.98 222 GLU A C 1
ATOM 1876 O O . GLU A 1 222 ? 37.604 -24.519 11.177 1.00 15.57 222 GLU A O 1
ATOM 1882 N N . VAL A 1 223 ? 37.040 -22.663 12.280 1.00 12.72 223 VAL A N 1
ATOM 1883 C CA . VAL A 1 223 ? 37.504 -21.780 11.217 1.00 12.61 223 VAL A CA 1
ATOM 1884 C C . VAL A 1 223 ? 38.977 -21.499 11.364 1.00 13.12 223 VAL A C 1
ATOM 1885 O O . VAL A 1 223 ? 39.389 -20.625 12.126 1.00 18.69 223 VAL A O 1
ATOM 1889 N N . ASP A 1 224 ? 39.781 -22.253 10.672 1.00 11.21 224 ASP A N 1
ATOM 1890 C CA . ASP A 1 224 ? 41.209 -22.267 10.806 1.00 11.48 224 ASP A CA 1
ATOM 1891 C C . ASP A 1 224 ? 41.875 -21.649 9.591 1.00 10.44 224 ASP A C 1
ATOM 1892 O O . ASP A 1 224 ? 41.256 -21.041 8.742 1.00 10.32 224 ASP A O 1
ATOM 1897 N N . THR A 1 225 ? 43.197 -21.799 9.500 1.00 11.33 225 THR A N 1
ATOM 1898 C CA . THR A 1 225 ? 43.944 -21.182 8.410 1.00 11.34 225 THR A CA 1
ATOM 1899 C C . THR A 1 225 ? 43.493 -21.725 7.053 1.00 10.17 225 THR A C 1
ATOM 1900 O O . THR A 1 225 ? 43.294 -20.948 6.114 1.00 10.24 225 THR A O 1
ATOM 1904 N N . LEU A 1 226 ? 43.315 -23.044 6.924 1.00 9.91 226 LEU A N 1
ATOM 1905 C CA . LEU A 1 226 ? 42.837 -23.593 5.668 1.00 9.63 226 LEU A CA 1
ATOM 1906 C C . LEU A 1 226 ? 41.495 -22.977 5.273 1.00 8.68 226 LEU A C 1
ATOM 1907 O O . LEU A 1 226 ? 41.292 -22.621 4.121 1.00 8.73 226 LEU A O 1
ATOM 1912 N N . ALA A 1 227 ? 40.574 -22.875 6.219 1.00 8.69 227 ALA A N 1
ATOM 1913 C CA . ALA A 1 227 ? 39.254 -22.327 5.900 1.00 8.17 227 ALA A CA 1
ATOM 1914 C C . ALA A 1 227 ? 39.381 -20.900 5.365 1.00 7.95 227 ALA A C 1
ATOM 1915 O O . ALA A 1 227 ? 38.710 -20.531 4.414 1.00 8.19 227 ALA A O 1
ATOM 1917 N N . LYS A 1 228 ? 40.209 -20.077 6.019 1.00 8.08 228 LYS A N 1
ATOM 1918 C CA . LYS A 1 228 ? 40.376 -18.701 5.590 1.00 8.38 228 LYS A CA 1
ATOM 1919 C C . LYS A 1 228 ? 41.009 -18.627 4.200 1.00 8.34 228 LYS A C 1
ATOM 1920 O O . LYS A 1 228 ? 40.607 -17.808 3.357 1.00 8.84 228 LYS A O 1
ATOM 1926 N N . ILE A 1 229 ? 41.990 -19.479 3.947 1.00 8.34 229 ILE A N 1
ATOM 1927 C CA . ILE A 1 229 ? 42.641 -19.557 2.639 1.00 8.14 229 ILE A CA 1
ATOM 1928 C C . ILE A 1 229 ? 41.638 -19.853 1.529 1.00 7.81 229 ILE A C 1
ATOM 1929 O O . ILE A 1 229 ? 41.628 -19.233 0.473 1.00 8.35 229 ILE A O 1
ATOM 1934 N N . LEU A 1 230 ? 40.759 -20.830 1.778 1.00 8.26 230 LEU A N 1
ATOM 1935 C CA . LEU A 1 230 ? 39.767 -21.204 0.813 1.00 8.49 230 LEU A CA 1
ATOM 1936 C C . LEU A 1 230 ? 38.787 -20.081 0.546 1.00 8.15 230 LEU A C 1
ATOM 1937 O O . LEU A 1 230 ? 38.420 -19.824 -0.595 1.00 8.58 230 LEU A O 1
ATOM 1942 N N . TRP A 1 231 ? 38.352 -19.407 1.618 1.00 8.49 231 TRP A N 1
ATOM 1943 C CA . TRP A 1 231 ? 37.461 -18.287 1.420 1.00 8.78 231 TRP A CA 1
ATOM 1944 C C . TRP A 1 231 ? 38.119 -17.214 0.562 1.00 8.80 231 TRP A C 1
ATOM 1945 O O . TRP A 1 231 ? 37.474 -16.569 -0.255 1.00 9.86 231 TRP A O 1
ATOM 1956 N N . GLY A 1 232 ? 39.413 -16.969 0.759 1.00 8.44 232 GLY A N 1
ATOM 1957 C CA . GLY A 1 232 ? 40.061 -15.924 -0.006 1.00 8.86 232 GLY A CA 1
ATOM 1958 C C . GLY A 1 232 ? 40.035 -16.202 -1.490 1.00 8.13 232 GLY A C 1
ATOM 1959 O O . GLY A 1 232 ? 39.703 -15.340 -2.289 1.00 8.76 232 GLY A O 1
ATOM 1960 N N . TYR A 1 233 ? 40.406 -17.421 -1.888 1.00 7.90 233 TYR A N 1
ATOM 1961 C CA . TYR A 1 233 ? 40.334 -17.751 -3.301 1.00 7.70 233 TYR A CA 1
ATOM 1962 C C . TYR A 1 233 ? 38.883 -17.752 -3.796 1.00 7.95 233 TYR A C 1
ATOM 1963 O O . TYR A 1 233 ? 38.602 -17.309 -4.898 1.00 8.27 233 TYR A O 1
ATOM 1972 N N . GLY A 1 234 ? 37.971 -18.216 -2.951 1.00 7.85 234 GLY A N 1
ATOM 1973 C CA . GLY A 1 234 ? 36.560 -18.192 -3.331 1.00 7.95 234 GLY A CA 1
ATOM 1974 C C . GLY A 1 234 ? 36.071 -16.792 -3.650 1.00 7.89 234 GLY A C 1
ATOM 1975 O O . GLY A 1 234 ? 35.364 -16.606 -4.659 1.00 8.40 234 GLY A O 1
ATOM 1976 N N . PHE A 1 235 ? 36.426 -15.819 -2.825 1.00 8.15 235 PHE A N 1
ATOM 1977 C CA . PHE A 1 235 ? 36.025 -14.453 -3.099 1.00 8.45 235 PHE A CA 1
ATOM 1978 C C . PHE A 1 235 ? 36.720 -13.873 -4.326 1.00 8.09 235 PHE A C 1
ATOM 1979 O O . PHE A 1 235 ? 36.101 -13.107 -5.056 1.00 9.30 235 PHE A O 1
ATOM 1987 N N . LEU A 1 236 ? 37.994 -14.210 -4.562 1.00 8.36 236 LEU A N 1
ATOM 1988 C CA . LEU A 1 236 ? 38.656 -13.806 -5.792 1.00 9.20 236 LEU A CA 1
ATOM 1989 C C . LEU A 1 236 ? 37.818 -14.246 -6.991 1.00 8.08 236 LEU A C 1
ATOM 1990 O O . LEU A 1 236 ? 37.531 -13.459 -7.915 1.00 8.93 236 LEU A O 1
ATOM 1995 N N . GLN A 1 237 ? 37.426 -15.516 -7.013 1.00 8.10 237 GLN A N 1
ATOM 1996 C CA . GLN A 1 237 ? 36.653 -16.039 -8.140 1.00 8.50 237 GLN A CA 1
ATOM 1997 C C . GLN A 1 237 ? 35.289 -15.360 -8.243 1.00 8.70 237 GLN A C 1
ATOM 1998 O O . GLN A 1 237 ? 34.821 -15.112 -9.356 1.00 9.21 237 GLN A O 1
ATOM 2004 N N . LEU A 1 238 ? 34.671 -15.082 -7.109 1.00 8.94 238 LEU A N 1
ATOM 2005 C CA . LEU A 1 238 ? 33.420 -14.334 -7.109 1.00 9.19 238 LEU A CA 1
ATOM 2006 C C . LEU A 1 238 ? 33.593 -12.977 -7.803 1.00 9.55 238 LEU A C 1
ATOM 2007 O O . LEU A 1 238 ? 32.775 -12.610 -8.656 1.00 10.45 238 LEU A O 1
ATOM 2012 N N . PHE A 1 239 ? 34.627 -12.222 -7.425 1.00 9.43 239 PHE A N 1
ATOM 2013 C CA . PHE A 1 239 ? 34.874 -10.940 -8.059 1.00 9.55 239 PHE A CA 1
ATOM 2014 C C . PHE A 1 239 ? 35.076 -11.086 -9.539 1.00 9.16 239 PHE A C 1
ATOM 2015 O O . PHE A 1 239 ? 34.552 -10.292 -10.327 1.00 10.35 239 PHE A O 1
ATOM 2023 N N . PHE A 1 240 ? 35.852 -12.077 -9.947 1.00 9.26 240 PHE A N 1
ATOM 2024 C CA . PHE A 1 240 ? 36.100 -12.312 -11.360 1.00 9.35 240 PHE A CA 1
ATOM 2025 C C . PHE A 1 240 ? 34.796 -12.595 -12.100 1.00 9.78 240 PHE A C 1
ATOM 2026 O O . PHE A 1 240 ? 34.544 -12.052 -13.180 1.00 10.30 240 PHE A O 1
ATOM 2034 N N . LEU A 1 241 ? 33.970 -13.445 -11.524 1.00 9.43 241 LEU A N 1
ATOM 2035 C CA . LEU A 1 241 ? 32.740 -13.836 -12.173 1.00 9.81 241 LEU A CA 1
ATOM 2036 C C . LEU A 1 241 ? 31.721 -12.690 -12.195 1.00 10.97 241 LEU A C 1
ATOM 2037 O O . LEU A 1 241 ? 30.953 -12.572 -13.152 1.00 11.79 241 LEU A O 1
ATOM 2042 N N . LEU A 1 242 ? 31.721 -11.840 -11.174 1.00 10.23 242 LEU A N 1
ATOM 2043 C CA . LEU A 1 242 ? 30.883 -10.659 -11.201 1.00 11.55 242 LEU A CA 1
ATOM 2044 C C . LEU A 1 242 ? 31.275 -9.759 -12.364 1.00 11.52 242 LEU A C 1
ATOM 2045 O O . LEU A 1 242 ? 30.425 -9.261 -13.107 1.00 13.38 242 LEU A O 1
ATOM 2050 N N . ARG A 1 243 ? 32.577 -9.538 -12.548 1.00 11.29 243 ARG A N 1
ATOM 2051 C CA . ARG A 1 243 ? 33.041 -8.730 -13.654 1.00 11.99 243 ARG A CA 1
ATOM 2052 C C . ARG A 1 243 ? 32.643 -9.344 -14.995 1.00 12.86 243 ARG A C 1
ATOM 2053 O O . ARG A 1 243 ? 32.289 -8.628 -15.932 1.00 14.54 243 ARG A O 1
ATOM 2061 N N . LEU A 1 244 ? 32.697 -10.661 -15.079 1.00 12.08 244 LEU A N 1
ATOM 2062 C CA . LEU A 1 244 ? 32.381 -11.396 -16.301 1.00 12.28 244 LEU A CA 1
ATOM 2063 C C . LEU A 1 244 ? 30.880 -11.545 -16.532 1.00 11.87 244 LEU A C 1
ATOM 2064 O O . LEU A 1 244 ? 30.488 -12.004 -17.605 1.00 13.93 244 LEU A O 1
ATOM 2069 N N . PHE A 1 245 ? 30.038 -11.185 -15.569 1.00 12.66 245 PHE A N 1
ATOM 2070 C CA . PHE A 1 245 ? 28.645 -11.552 -15.666 1.00 13.46 245 PHE A CA 1
ATOM 2071 C C . PHE A 1 245 ? 27.961 -11.011 -16.941 1.00 14.60 245 PHE A C 1
ATOM 2072 O O . PHE A 1 245 ? 27.245 -11.761 -17.590 1.00 14.88 245 PHE A O 1
ATOM 2080 N N . PRO A 1 246 ? 28.164 -9.735 -17.318 1.00 16.16 246 PRO A N 1
ATOM 2081 C CA . PRO A 1 246 ? 27.517 -9.253 -18.557 1.00 17.85 246 PRO A CA 1
ATOM 2082 C C . PRO A 1 246 ? 27.893 -10.103 -19.765 1.00 17.44 246 PRO A C 1
ATOM 2083 O O . PRO A 1 246 ? 27.032 -10.353 -20.628 1.00 20.33 246 PRO A O 1
ATOM 2087 N N . TRP A 1 247 ? 29.139 -10.547 -19.865 1.00 17.47 247 TRP A N 1
ATOM 2088 C CA . TRP A 1 247 ? 29.579 -11.453 -20.910 1.00 17.11 247 TRP A CA 1
ATOM 2089 C C . TRP A 1 247 ? 28.922 -12.820 -20.789 1.00 16.93 247 TRP A C 1
ATOM 2090 O O . TRP A 1 247 ? 28.489 -13.432 -21.787 1.00 18.06 247 TRP A O 1
ATOM 2101 N N . ILE A 1 248 ? 28.831 -13.327 -19.568 1.00 15.39 248 ILE A N 1
ATOM 2102 C CA . ILE A 1 248 ? 28.202 -14.618 -19.348 1.00 14.92 248 ILE A CA 1
ATOM 2103 C C . ILE A 1 248 ? 26.777 -14.612 -19.892 1.00 15.93 248 ILE A C 1
ATOM 2104 O O . ILE A 1 248 ? 26.352 -15.611 -20.495 1.00 17.72 248 ILE A O 1
ATOM 2109 N N . VAL A 1 249 ? 26.060 -13.511 -19.681 1.00 16.87 249 VAL A N 1
ATOM 2110 C CA . VAL A 1 249 ? 24.662 -13.419 -20.104 1.00 17.95 249 VAL A CA 1
ATOM 2111 C C . VAL A 1 249 ? 24.472 -12.584 -21.365 1.00 19.96 249 VAL A C 1
ATOM 2112 O O . VAL A 1 249 ? 23.371 -12.073 -21.622 1.00 22.28 249 VAL A O 1
ATOM 2116 N N . GLU A 1 250 ? 25.522 -12.516 -22.186 1.00 21.77 250 GLU A N 1
ATOM 2117 C CA . GLU A 1 250 ? 25.464 -11.779 -23.459 1.00 23.76 250 GLU A CA 1
ATOM 2118 C C . GLU A 1 250 ? 24.187 -12.095 -24.243 1.00 25.11 250 GLU A C 1
ATOM 2119 O O . GLU A 1 250 ? 23.555 -11.183 -24.814 1.00 27.27 250 GLU A O 1
ATOM 2125 N N . LYS A 1 251 ? 23.817 -13.368 -24.309 1.00 24.86 251 LYS A N 1
ATOM 2126 C CA . LYS A 1 251 ? 22.683 -13.772 -25.158 1.00 26.96 251 LYS A CA 1
ATOM 2127 C C . LYS A 1 251 ? 21.383 -13.880 -24.375 1.00 27.20 251 LYS A C 1
ATOM 2128 O O . LYS A 1 251 ? 20.352 -14.312 -24.918 1.00 29.55 251 LYS A O 1
ATOM 2134 N N . GLY A 1 252 ? 21.393 -13.434 -23.129 1.00 25.86 252 GLY A N 1
ATOM 2135 C CA . GLY A 1 252 ? 20.190 -13.345 -22.319 1.00 25.59 252 GLY A CA 1
ATOM 2136 C C . GLY A 1 252 ? 20.246 -14.177 -21.047 1.00 24.69 252 GLY A C 1
ATOM 2137 O O . GLY A 1 252 ? 21.052 -15.104 -20.932 1.00 25.38 252 GLY A O 1
ATOM 2138 N N . LEU A 1 253 ? 19.394 -13.828 -20.093 1.00 24.92 253 LEU A N 1
ATOM 2139 C CA . LEU A 1 253 ? 19.260 -14.578 -18.860 1.00 24.31 253 LEU A CA 1
ATOM 2140 C C . LEU A 1 253 ? 18.596 -15.898 -19.190 1.00 24.10 253 LEU A C 1
ATOM 2141 O O . LEU A 1 253 ? 17.645 -15.960 -20.000 1.00 26.27 253 LEU A O 1
ATOM 2146 N N . ASN A 1 254 ? 19.071 -16.965 -18.584 1.00 23.86 254 ASN A N 1
ATOM 2147 C CA . ASN A 1 254 ? 18.467 -18.249 -18.793 1.00 23.75 254 ASN A CA 1
ATOM 2148 C C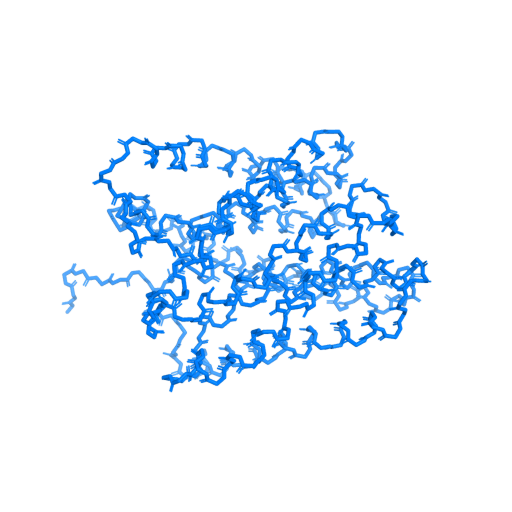 . ASN A 1 254 ? 18.592 -19.144 -17.574 1.00 21.53 254 ASN A C 1
ATOM 2149 O O . ASN A 1 254 ? 19.345 -18.844 -16.648 1.00 20.46 254 ASN A O 1
ATOM 2154 N N . ILE A 1 255 ? 17.840 -20.233 -17.588 1.00 21.25 255 ILE A N 1
ATOM 2155 C CA . ILE A 1 255 ? 17.757 -21.174 -16.501 1.00 20.14 255 ILE A CA 1
ATOM 2156 C C . ILE A 1 255 ? 19.121 -21.801 -16.147 1.00 18.55 255 ILE A C 1
ATOM 2157 O O . ILE A 1 255 ? 19.343 -22.262 -15.031 1.00 18.26 255 ILE A O 1
ATOM 2162 N N . GLY A 1 256 ? 20.027 -21.809 -17.100 1.00 17.52 256 GLY A N 1
ATOM 2163 C CA . GLY A 1 256 ? 21.377 -22.287 -16.869 1.00 16.94 256 GLY A CA 1
ATOM 2164 C C . GLY A 1 256 ? 22.087 -21.561 -15.754 1.00 15.94 256 GLY A C 1
ATOM 2165 O O . GLY A 1 256 ? 23.073 -22.069 -15.228 1.00 16.14 256 GLY A O 1
ATOM 2166 N N . LEU A 1 257 ? 21.626 -20.369 -15.419 1.00 15.28 257 LEU A N 1
ATOM 2167 C CA . LEU A 1 257 ? 22.246 -19.618 -14.339 1.00 14.47 257 LEU A CA 1
ATOM 2168 C C . LEU A 1 257 ? 22.150 -20.297 -12.977 1.00 13.58 257 LEU A C 1
ATOM 2169 O O . LEU A 1 257 ? 22.857 -19.918 -12.044 1.00 13.23 257 LEU A O 1
ATOM 2174 N N . TRP A 1 258 ? 21.307 -21.318 -12.852 1.00 13.60 258 TRP A N 1
ATOM 2175 C CA . TRP A 1 258 ? 21.334 -22.158 -11.669 1.00 13.73 258 TRP A CA 1
ATOM 2176 C C . TRP A 1 258 ? 22.722 -22.777 -11.445 1.00 13.83 258 TRP A C 1
ATOM 2177 O O . TRP A 1 258 ? 23.037 -23.226 -10.338 1.00 13.67 258 TRP A O 1
ATOM 2188 N N . ALA A 1 259 ? 23.568 -22.795 -12.474 1.00 13.60 259 ALA A N 1
ATOM 2189 C CA . ALA A 1 259 ? 24.966 -23.206 -12.296 1.00 13.38 259 ALA A CA 1
ATOM 2190 C C . ALA A 1 259 ? 25.655 -22.498 -11.153 1.00 13.26 259 ALA A C 1
ATOM 2191 O O . ALA A 1 259 ? 26.493 -23.065 -10.509 1.00 13.34 259 ALA A O 1
ATOM 2193 N N . PHE A 1 260 ? 25.306 -21.229 -10.924 1.00 12.10 260 PHE A N 1
ATOM 2194 C CA . PHE A 1 260 ? 25.904 -20.448 -9.837 1.00 11.22 260 PHE A CA 1
ATOM 2195 C C . PHE A 1 260 ? 25.457 -20.884 -8.451 1.00 11.71 260 PHE A C 1
ATOM 2196 O O . PHE A 1 260 ? 26.059 -20.481 -7.458 1.00 11.46 260 PHE A O 1
ATOM 2204 N N . SER A 1 261 ? 24.371 -21.649 -8.367 1.00 12.25 261 SER A N 1
ATOM 2205 C CA . SER A 1 261 ? 23.760 -21.864 -7.060 1.00 12.54 261 SER A CA 1
ATOM 2206 C C . SER A 1 261 ? 24.559 -22.767 -6.141 1.00 11.62 261 SER A C 1
ATOM 2207 O O . SER A 1 261 ? 24.442 -22.645 -4.937 1.00 12.24 261 SER A O 1
ATOM 2210 N N . ALA A 1 262 ? 25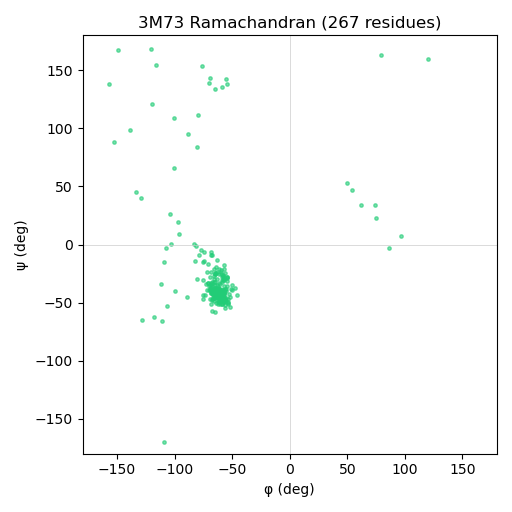.409 -23.643 -6.678 1.00 12.07 262 ALA A N 1
ATOM 2211 C CA . ALA A 1 262 ? 26.242 -24.482 -5.818 1.00 11.77 262 ALA A CA 1
ATOM 2212 C C . ALA A 1 262 ? 27.232 -23.589 -5.054 1.00 11.05 262 ALA A C 1
ATOM 2213 O O . ALA A 1 262 ? 27.342 -23.671 -3.832 1.00 11.49 262 ALA A O 1
ATOM 2215 N N . GLY A 1 263 ? 27.923 -22.696 -5.752 1.00 10.65 263 GLY A N 1
ATOM 2216 C CA . GLY A 1 263 ? 28.829 -21.801 -5.060 1.00 10.60 263 GLY A CA 1
ATOM 2217 C C . GLY A 1 263 ? 28.110 -20.819 -4.163 1.00 10.39 263 GLY A C 1
ATOM 2218 O O . GLY A 1 263 ? 28.562 -20.530 -3.074 1.00 10.71 263 GLY A O 1
ATOM 2219 N N . LEU A 1 264 ? 26.976 -20.280 -4.626 1.00 10.35 264 LEU A N 1
ATOM 2220 C CA . LEU A 1 264 ? 26.232 -19.330 -3.801 1.00 10.74 264 LEU A CA 1
ATOM 2221 C C . LEU A 1 264 ? 25.753 -19.964 -2.509 1.00 10.79 264 LEU A C 1
ATOM 2222 O O . LEU A 1 264 ? 25.877 -19.387 -1.438 1.00 11.17 264 LEU A O 1
ATOM 2227 N N . ALA A 1 265 ? 25.155 -21.145 -2.612 1.00 10.40 265 ALA A N 1
ATOM 2228 C CA . ALA A 1 265 ? 24.638 -21.776 -1.404 1.00 10.96 265 ALA A CA 1
ATOM 2229 C C . ALA A 1 265 ? 25.735 -22.154 -0.443 1.00 10.57 265 ALA A C 1
ATOM 2230 O O . ALA A 1 265 ? 25.566 -22.059 0.756 1.00 11.27 265 ALA A O 1
ATOM 2232 N N A SER A 1 266 ? 26.891 -22.556 -0.978 0.70 10.61 266 SER A N 1
ATOM 2233 N N B SER A 1 266 ? 26.894 -22.553 -0.976 0.30 11.05 266 SER A N 1
ATOM 2234 C CA A SER A 1 266 ? 28.010 -22.912 -0.117 0.70 10.88 266 SER A CA 1
ATOM 2235 C CA B SER A 1 266 ? 28.019 -22.923 -0.118 0.30 11.47 266 SER A CA 1
ATOM 2236 C C A SER A 1 266 ? 28.710 -21.682 0.477 0.70 10.90 266 SER A C 1
ATOM 2237 C C B SER A 1 266 ? 28.722 -21.691 0.462 0.30 11.45 266 SER A C 1
ATOM 2238 O O A SER A 1 266 ? 29.276 -21.751 1.567 0.70 11.58 266 SER A O 1
ATOM 2239 O O B SER A 1 266 ? 29.328 -21.768 1.536 0.30 11.73 266 SER A O 1
ATOM 2244 N N . MET A 1 267 ? 28.558 -20.552 -0.202 1.00 11.25 267 MET A N 1
ATOM 2245 C CA A MET A 1 267 ? 29.017 -19.274 0.345 0.50 11.30 267 MET A CA 1
ATOM 2246 C CA B MET A 1 267 ? 29.011 -19.280 0.340 0.50 12.19 267 MET A CA 1
ATOM 2247 C C . MET A 1 267 ? 28.163 -19.018 1.585 1.00 11.59 267 MET A C 1
ATOM 2248 O O . MET A 1 267 ? 28.702 -18.702 2.645 1.00 12.41 267 MET A O 1
ATOM 2257 N N . ALA A 1 268 ? 26.844 -19.153 1.454 1.00 11.29 268 ALA A N 1
ATOM 2258 C CA . ALA A 1 268 ? 25.936 -18.958 2.579 1.00 11.91 268 ALA A CA 1
ATOM 2259 C C . ALA A 1 268 ? 26.270 -19.937 3.726 1.00 10.92 268 ALA A C 1
ATOM 2260 O O . ALA A 1 268 ? 26.309 -19.537 4.903 1.00 11.11 268 ALA A O 1
ATOM 2262 N N . ASN A 1 269 ? 26.443 -21.216 3.387 1.00 10.98 269 ASN A N 1
ATOM 2263 C CA . ASN A 1 269 ? 26.667 -22.198 4.416 1.00 11.16 269 ASN A CA 1
ATOM 2264 C C . ASN A 1 269 ? 27.955 -21.922 5.185 1.00 10.68 269 ASN A C 1
ATOM 2265 O O . ASN A 1 269 ? 27.992 -21.892 6.416 1.00 11.33 269 ASN A O 1
ATOM 2270 N N . SER A 1 270 ? 29.033 -21.701 4.440 1.00 10.86 270 SER A N 1
ATOM 2271 C CA . SER A 1 270 ? 30.284 -21.420 5.104 1.00 10.84 270 SER A CA 1
ATOM 2272 C C . SER A 1 270 ? 30.256 -20.107 5.882 1.00 11.20 270 SER A C 1
ATOM 2273 O O . SER A 1 270 ? 30.879 -20.010 6.938 1.00 11.22 270 SER A O 1
ATOM 2276 N N . ALA A 1 271 ? 29.507 -19.114 5.407 1.00 11.14 271 ALA A N 1
ATOM 2277 C CA . ALA A 1 271 ? 29.361 -17.867 6.161 1.00 11.03 271 ALA A CA 1
ATOM 2278 C C . ALA A 1 271 ? 28.814 -18.100 7.560 1.00 10.84 271 ALA A C 1
ATOM 2279 O O . ALA A 1 271 ? 29.193 -17.428 8.478 1.00 11.33 271 ALA A O 1
ATOM 2281 N N . THR A 1 272 ? 27.910 -19.062 7.711 1.00 11.83 272 THR A N 1
ATOM 2282 C CA . THR A 1 272 ? 27.344 -19.310 9.044 1.00 12.61 272 THR A CA 1
ATOM 2283 C C . THR A 1 272 ? 28.450 -19.762 10.009 1.00 12.32 272 THR A C 1
ATOM 2284 O O . THR A 1 272 ? 28.408 -19.413 11.185 1.00 13.55 272 THR A O 1
ATOM 2288 N N . ALA A 1 273 ? 29.427 -20.523 9.495 1.00 12.97 273 ALA A N 1
ATOM 2289 C CA . ALA A 1 273 ? 30.534 -20.969 10.331 1.00 13.68 273 ALA A CA 1
ATOM 2290 C C . ALA A 1 273 ? 31.500 -19.873 10.656 1.00 12.94 273 ALA A C 1
ATOM 2291 O O . ALA A 1 273 ? 31.958 -19.778 11.781 1.00 14.25 273 ALA A O 1
ATOM 2293 N N . PHE A 1 274 ? 31.846 -19.057 9.668 1.00 12.02 274 PHE A N 1
ATOM 2294 C CA . PHE A 1 274 ? 32.707 -17.920 9.931 1.00 11.57 274 PHE A CA 1
ATOM 2295 C C . PHE A 1 274 ? 32.050 -17.010 10.980 1.00 12.43 274 PHE A C 1
ATOM 2296 O O . PHE A 1 274 ? 32.705 -16.564 11.920 1.00 13.14 274 PHE A O 1
ATOM 2304 N N . TYR A 1 275 ? 30.765 -16.723 10.797 1.00 12.82 275 TYR A N 1
ATOM 2305 C CA . TYR A 1 275 ? 30.063 -15.867 11.753 1.00 13.61 275 TYR A CA 1
ATOM 2306 C C . TYR A 1 275 ? 30.103 -16.467 13.152 1.00 14.12 275 TYR A C 1
ATOM 2307 O O . TYR A 1 275 ? 30.449 -15.798 14.132 1.00 15.61 275 TYR A O 1
ATOM 2316 N N . HIS A 1 276 ? 29.733 -17.710 13.263 1.00 14.20 276 HIS A N 1
ATOM 2317 C CA A HIS A 1 276 ? 29.748 -18.272 14.557 0.50 14.62 276 HIS A CA 1
ATOM 2318 C CA B HIS A 1 276 ? 29.762 -18.435 14.555 0.50 15.79 276 HIS A CA 1
ATOM 2319 C C . HIS A 1 276 ? 31.139 -18.387 15.188 1.00 14.92 276 HIS A C 1
ATOM 2320 O O . HIS A 1 276 ? 31.284 -18.391 16.410 1.00 16.98 276 HIS A O 1
ATOM 2333 N N . GLY A 1 277 ? 32.168 -18.468 14.363 1.00 14.54 277 GLY A N 1
ATOM 2334 C CA . GLY A 1 277 ? 33.549 -18.509 14.832 1.00 14.17 277 GLY A CA 1
ATOM 2335 C C . GLY A 1 277 ? 34.104 -17.141 15.122 1.00 14.46 277 GLY A C 1
ATOM 2336 O O . GLY A 1 277 ? 35.283 -17.013 15.485 1.00 15.44 277 GLY A O 1
ATOM 2337 N N . ASN A 1 278 ? 33.293 -16.109 14.933 1.00 14.74 278 ASN A N 1
ATOM 2338 C CA . ASN A 1 278 ? 33.729 -14.735 15.065 1.00 14.86 278 ASN A CA 1
ATOM 2339 C C . ASN A 1 278 ? 34.949 -14.435 14.202 1.00 14.08 278 ASN A C 1
ATOM 2340 O O . ASN A 1 278 ? 35.907 -13.796 14.658 1.00 16.37 278 ASN A O 1
ATOM 2345 N N . VAL A 1 279 ? 34.892 -14.863 12.947 1.00 13.37 279 VAL A N 1
ATOM 2346 C CA . VAL A 1 279 ? 35.908 -14.555 11.948 1.00 13.06 279 VAL A CA 1
ATOM 2347 C C . VAL A 1 279 ? 35.232 -13.812 10.828 1.00 13.11 279 VAL A C 1
ATOM 2348 O O . VAL A 1 279 ? 34.310 -14.328 10.193 1.00 13.07 279 VAL A O 1
ATOM 2352 N N . LEU A 1 280 ? 35.683 -12.609 10.572 1.00 13.04 280 LEU A N 1
ATOM 2353 C CA . LEU A 1 280 ? 35.170 -11.822 9.461 1.00 13.95 280 LEU A CA 1
ATOM 2354 C C . LEU A 1 280 ? 33.652 -11.777 9.451 1.00 13.02 280 LEU A C 1
ATOM 2355 O O . LEU A 1 280 ? 32.991 -12.078 8.454 1.00 12.90 280 LEU A O 1
ATOM 2360 N N . GLN A 1 281 ? 33.084 -11.395 10.584 1.00 13.96 281 GLN A N 1
ATOM 2361 C CA . GLN A 1 281 ? 31.640 -11.372 10.685 1.00 13.57 281 GLN A CA 1
ATOM 2362 C C . GLN A 1 281 ? 30.933 -10.470 9.677 1.00 13.51 281 GLN A C 1
ATOM 2363 O O . GLN A 1 281 ? 29.878 -10.825 9.184 1.00 14.34 281 GLN A O 1
ATOM 2369 N N . GLY A 1 282 ? 31.497 -9.311 9.388 1.00 14.80 282 GLY A N 1
ATOM 2370 C CA . GLY A 1 282 ? 30.900 -8.407 8.405 1.00 15.64 282 GLY A CA 1
ATOM 2371 C C . GLY A 1 282 ? 30.894 -9.011 7.016 1.00 14.93 282 GLY A C 1
ATOM 2372 O O . GLY A 1 282 ? 29.889 -8.973 6.308 1.00 15.66 282 GLY A O 1
ATOM 2373 N N . VAL A 1 283 ? 32.019 -9.601 6.631 1.00 13.98 283 VAL A N 1
ATOM 2374 C CA . VAL A 1 283 ? 32.087 -10.327 5.352 1.00 13.82 283 VAL A CA 1
ATOM 2375 C C . VAL A 1 283 ? 31.071 -11.458 5.335 1.00 12.30 283 VAL A C 1
ATOM 2376 O O . VAL A 1 283 ? 30.400 -11.695 4.335 1.00 13.44 283 VAL A O 1
ATOM 2380 N N . SER A 1 284 ? 30.945 -12.142 6.457 1.00 11.69 284 SER A N 1
ATOM 2381 C CA A SER A 1 284 ? 30.003 -13.223 6.561 1.00 11.76 284 SER A CA 1
ATOM 2382 C CA B SER A 1 284 ? 30.029 -13.264 6.488 0.00 12.54 284 SER A CA 1
ATOM 2383 C C . SER A 1 284 ? 28.552 -12.826 6.326 1.00 11.95 284 SER A C 1
ATOM 2384 O O . SER A 1 284 ? 27.805 -13.494 5.642 1.00 11.85 284 SER A O 1
ATOM 2389 N N . ILE A 1 285 ? 28.143 -11.730 6.976 1.00 12.94 285 ILE A N 1
ATOM 2390 C CA . ILE A 1 285 ? 26.808 -11.205 6.776 1.00 13.97 285 ILE A CA 1
ATOM 2391 C C . ILE A 1 285 ? 26.606 -10.840 5.308 1.00 13.66 285 ILE A C 1
ATOM 2392 O O . ILE A 1 285 ? 25.590 -11.197 4.720 1.00 14.06 285 ILE A O 1
ATOM 2397 N N . PHE A 1 286 ? 27.574 -10.156 4.715 1.00 13.90 286 PHE A N 1
ATOM 2398 C CA . PHE A 1 286 ? 27.471 -9.804 3.314 1.00 16.23 286 PHE A CA 1
ATOM 2399 C C . PHE A 1 286 ? 27.294 -11.046 2.455 1.00 15.04 286 PHE A C 1
ATOM 2400 O O . PHE A 1 286 ? 26.422 -11.110 1.585 1.00 16.03 286 PHE A O 1
ATOM 2408 N N . ALA A 1 287 ? 28.143 -12.040 2.688 1.00 13.99 287 ALA A N 1
ATOM 2409 C CA . ALA A 1 287 ? 28.102 -13.226 1.887 1.00 13.59 287 ALA A CA 1
ATOM 2410 C C . ALA A 1 287 ? 26.778 -13.965 2.003 1.00 13.07 287 ALA A C 1
ATOM 2411 O O . ALA A 1 287 ? 26.241 -14.452 1.019 1.00 13.44 287 ALA A O 1
ATOM 2413 N N . PHE A 1 288 ? 26.267 -14.064 3.220 1.00 12.36 288 PHE A N 1
ATOM 2414 C CA . PHE A 1 288 ? 25.012 -14.738 3.459 1.00 12.66 288 PHE A CA 1
ATOM 2415 C C . PHE A 1 288 ? 23.840 -14.009 2.777 1.00 13.01 288 PHE A C 1
ATOM 2416 O O . PHE A 1 288 ? 22.998 -14.612 2.127 1.00 13.53 288 PHE A O 1
ATOM 2424 N N . VAL A 1 289 ? 23.802 -12.696 2.916 1.00 13.27 289 VAL A N 1
ATOM 2425 C CA . VAL A 1 289 ? 22.728 -11.907 2.312 1.00 14.12 289 VAL A CA 1
ATOM 2426 C C . VAL A 1 289 ? 22.835 -11.947 0.791 1.00 13.17 289 VAL A C 1
ATOM 2427 O O . VAL A 1 289 ? 21.864 -12.198 0.102 1.00 14.39 289 VAL A O 1
ATOM 2431 N N . PHE A 1 290 ? 24.036 -11.709 0.268 1.00 13.39 290 PHE A N 1
ATOM 2432 C CA . PHE A 1 290 ? 24.270 -11.737 -1.180 1.00 13.78 290 PHE A CA 1
ATOM 2433 C C . PHE A 1 290 ? 23.797 -13.043 -1.799 1.00 13.17 290 PHE A C 1
ATOM 2434 O O . PHE A 1 290 ? 23.084 -13.074 -2.800 1.00 14.27 290 PHE A O 1
ATOM 2442 N N . SER A 1 291 ? 24.233 -14.157 -1.222 1.00 12.93 291 SER A N 1
ATOM 2443 C CA A SER A 1 291 ? 23.927 -15.427 -1.824 0.50 12.89 291 SER A CA 1
ATOM 2444 C CA B SER A 1 291 ? 23.876 -15.489 -1.714 0.50 14.17 291 SER A CA 1
ATOM 2445 C C . SER A 1 291 ? 22.410 -15.726 -1.774 1.00 13.13 291 SER A C 1
ATOM 2446 O O . SER A 1 291 ? 21.861 -16.249 -2.727 1.00 13.90 291 SER A O 1
ATOM 2451 N N . ASN A 1 292 ? 21.759 -15.345 -0.679 1.00 13.37 292 ASN A N 1
ATOM 2452 C CA . ASN A 1 292 ? 20.309 -15.482 -0.598 1.00 14.08 292 ASN A CA 1
ATOM 2453 C C . ASN A 1 292 ? 19.578 -14.624 -1.615 1.00 14.43 292 ASN A C 1
ATOM 2454 O O . ASN A 1 292 ? 18.654 -15.091 -2.254 1.00 15.93 292 ASN A O 1
ATOM 2459 N N . VAL A 1 293 ? 20.008 -13.384 -1.780 1.00 14.25 293 VAL A N 1
ATOM 2460 C CA . VAL A 1 293 ? 19.381 -12.547 -2.787 1.00 15.44 293 VAL A CA 1
ATOM 2461 C C . VAL A 1 293 ? 19.532 -13.163 -4.181 1.00 14.41 293 VAL A C 1
ATOM 2462 O O . VAL A 1 293 ? 18.580 -13.220 -4.957 1.00 14.95 293 VAL A O 1
ATOM 2466 N N A MET A 1 294 ? 20.747 -13.609 -4.484 0.70 14.26 294 MET A N 1
ATOM 2467 N N B MET A 1 294 ? 20.747 -13.609 -4.484 0.30 14.48 294 MET A N 1
ATOM 2468 C CA A MET A 1 294 ? 21.053 -14.200 -5.780 0.70 13.80 294 MET A CA 1
ATOM 2469 C CA B MET A 1 294 ? 21.053 -14.200 -5.780 0.30 14.37 294 MET A CA 1
ATOM 2470 C C A MET A 1 294 ? 20.168 -15.407 -6.057 0.70 13.92 294 MET A C 1
ATOM 2471 C C B MET A 1 294 ? 20.167 -15.407 -6.056 0.30 14.15 294 MET A C 1
ATOM 2472 O O A MET A 1 294 ? 19.539 -15.497 -7.111 0.70 14.73 294 MET A O 1
ATOM 2473 O O B MET A 1 294 ? 19.538 -15.497 -7.110 0.30 14.65 294 MET A O 1
ATOM 2482 N N . ILE A 1 295 ? 20.120 -16.335 -5.106 1.00 13.65 295 ILE A N 1
ATOM 2483 C CA . ILE A 1 295 ? 19.305 -17.527 -5.265 1.00 13.26 295 ILE A CA 1
ATOM 2484 C C . ILE A 1 295 ? 17.818 -17.151 -5.322 1.00 14.20 295 ILE A C 1
ATOM 2485 O O . ILE A 1 295 ? 17.049 -17.733 -6.077 1.00 15.28 295 ILE A O 1
ATOM 2490 N N . GLY A 1 296 ? 17.429 -16.141 -4.564 1.00 14.58 296 GLY A N 1
ATOM 2491 C CA . GLY A 1 296 ? 16.072 -15.617 -4.629 1.00 15.43 296 GLY A CA 1
ATOM 2492 C C . GLY A 1 296 ? 15.739 -15.176 -6.033 1.00 16.34 296 GLY A C 1
ATOM 2493 O O . GLY A 1 296 ? 14.649 -15.463 -6.540 1.00 17.53 296 GLY A O 1
ATOM 2494 N N . LEU A 1 297 ? 16.661 -14.461 -6.667 1.00 16.36 297 LEU A N 1
ATOM 2495 C CA . LEU A 1 297 ? 16.456 -14.029 -8.045 1.00 16.91 297 LEU A CA 1
ATOM 2496 C C . LEU A 1 297 ? 16.366 -15.213 -8.995 1.00 17.00 297 LEU A C 1
ATOM 2497 O O . LEU A 1 297 ? 15.552 -15.226 -9.908 1.00 19.01 297 LEU A O 1
ATOM 2502 N N . LEU A 1 298 ? 17.200 -16.228 -8.806 1.00 16.19 298 LEU A N 1
ATOM 2503 C CA . LEU A 1 298 ? 17.057 -17.422 -9.610 1.00 16.05 298 LEU A CA 1
ATOM 2504 C C . LEU A 1 298 ? 15.667 -18.038 -9.467 1.00 16.42 298 LEU A C 1
ATOM 2505 O O . LEU A 1 298 ? 15.075 -18.452 -10.450 1.00 17.63 298 LEU A O 1
ATOM 2510 N N . VAL A 1 299 ? 15.154 -18.096 -8.245 1.00 16.63 299 VAL A N 1
ATOM 2511 C CA . VAL A 1 299 ? 13.823 -18.645 -8.008 1.00 18.01 299 VAL A CA 1
ATOM 2512 C C . VAL A 1 299 ? 12.758 -17.809 -8.732 1.00 19.58 299 VAL A C 1
ATOM 2513 O O . VAL A 1 299 ? 11.894 -18.359 -9.398 1.00 20.55 299 VAL A O 1
ATOM 2517 N N . LEU A 1 300 ? 12.841 -16.490 -8.633 1.00 19.82 300 LEU A N 1
ATOM 2518 C CA . LEU A 1 300 ? 11.843 -15.625 -9.278 1.00 21.66 300 LEU A CA 1
ATOM 2519 C C . LEU A 1 300 ? 11.902 -15.778 -10.798 1.00 22.08 300 LEU A C 1
ATOM 2520 O O . LEU A 1 300 ? 10.875 -15.843 -11.459 1.00 23.88 300 LEU A O 1
ATOM 2525 N N A MET A 1 301 ? 13.097 -15.834 -11.364 0.70 21.78 301 MET A N 1
ATOM 2526 N N B MET A 1 301 ? 13.111 -15.865 -11.342 0.30 22.34 301 MET A N 1
ATOM 2527 C CA A MET A 1 301 ? 13.280 -16.065 -12.792 0.70 22.85 301 MET A CA 1
ATOM 2528 C CA B MET A 1 301 ? 13.288 -16.047 -12.780 0.30 23.04 301 MET A CA 1
ATOM 2529 C C A MET A 1 301 ? 12.668 -17.391 -13.215 0.70 22.89 301 MET A C 1
ATOM 2530 C C B MET A 1 301 ? 12.744 -17.396 -13.252 0.30 22.96 301 MET A C 1
ATOM 2531 O O A MET A 1 301 ? 12.067 -17.482 -14.261 0.70 23.46 301 MET A O 1
ATOM 2532 O O B MET A 1 301 ? 12.284 -17.528 -14.387 0.30 23.60 301 MET A O 1
ATOM 2541 N N . THR A 1 302 ? 12.801 -18.392 -12.374 1.00 22.07 302 THR A N 1
ATOM 2542 C CA . THR A 1 302 ? 12.337 -19.730 -12.684 1.00 22.78 302 THR A CA 1
ATOM 2543 C C . THR A 1 302 ? 10.816 -19.789 -12.652 1.00 24.10 302 THR A C 1
ATOM 2544 O O . THR A 1 302 ? 10.196 -20.386 -13.531 1.00 25.12 302 THR A O 1
ATOM 2548 N N . ILE A 1 303 ? 10.228 -19.167 -11.637 1.00 24.89 303 ILE A N 1
ATOM 2549 C CA . ILE A 1 303 ? 8.761 -19.044 -11.559 1.00 26.15 303 ILE A CA 1
ATOM 2550 C C . ILE A 1 303 ? 8.236 -18.306 -12.781 1.00 26.87 303 ILE A C 1
ATOM 2551 O O . ILE A 1 303 ? 7.244 -18.745 -13.398 1.00 27.85 303 ILE A O 1
ATOM 2556 N N . TYR A 1 304 ? 8.882 -17.209 -13.158 1.00 28.07 304 TYR A N 1
ATOM 2557 C CA . TYR A 1 304 ? 8.516 -16.484 -14.382 1.00 30.17 304 TYR A CA 1
ATOM 2558 C C . TYR A 1 304 ? 8.503 -17.397 -15.607 1.00 30.28 304 TYR A C 1
ATOM 2559 O O . TYR A 1 304 ? 7.536 -17.397 -16.387 1.00 31.32 304 TYR A O 1
ATOM 2568 N N . LYS A 1 305 ? 9.567 -18.168 -15.799 1.00 30.42 305 LYS A N 1
ATOM 2569 C CA . LYS A 1 305 ? 9.653 -19.089 -16.928 1.00 31.26 305 LYS A CA 1
ATOM 2570 C C . LYS A 1 305 ? 8.579 -20.176 -16.876 1.00 31.75 305 LYS A C 1
ATOM 2571 O O . LYS A 1 305 ? 7.989 -20.531 -17.911 1.00 32.36 305 LYS A O 1
ATOM 2577 N N . LEU A 1 306 ? 8.289 -20.692 -15.687 1.00 32.71 306 LEU A N 1
ATOM 2578 C CA . LEU A 1 306 ? 7.262 -21.717 -15.539 1.00 34.26 306 LEU A CA 1
ATOM 2579 C C . LEU A 1 306 ? 5.916 -21.106 -15.900 1.00 35.69 306 LEU A C 1
ATOM 2580 O O . LEU A 1 306 ? 5.107 -21.699 -16.620 1.00 36.16 306 LEU A O 1
ATOM 2585 N N . THR A 1 307 ? 5.692 -19.917 -15.364 1.00 37.05 307 THR A N 1
ATOM 2586 C CA . THR A 1 307 ? 4.490 -19.134 -15.603 1.00 39.18 307 THR A CA 1
ATOM 2587 C C . THR A 1 307 ? 4.231 -18.908 -17.086 1.00 40.34 307 THR A C 1
ATOM 2588 O O . THR A 1 307 ? 3.078 -18.736 -17.507 1.00 41.28 307 THR A O 1
ATOM 2592 N N . LYS A 1 308 ? 5.294 -18.900 -17.880 1.00 41.47 308 LYS A N 1
ATOM 2593 C CA . LYS A 1 308 ? 5.189 -18.595 -19.293 1.00 42.91 308 LYS A CA 1
ATOM 2594 C C . LYS A 1 308 ? 5.266 -19.841 -20.167 1.00 43.06 308 LYS A C 1
ATOM 2595 O O . LYS A 1 308 ? 5.204 -19.745 -21.394 1.00 43.99 308 LYS A O 1
ATOM 2601 N N . GLY A 1 309 ? 5.400 -21.006 -19.537 1.00 42.84 309 GLY A N 1
ATOM 2602 C CA . GLY A 1 309 ? 5.509 -22.268 -20.269 1.00 42.62 309 GLY A CA 1
ATOM 2603 C C . GLY A 1 309 ? 6.869 -22.434 -20.922 1.00 42.44 309 GLY A C 1
ATOM 2604 O O . GLY A 1 309 ? 6.985 -23.020 -22.002 1.00 42.87 309 GLY A O 1
ATOM 2605 N N . GLN A 1 310 ? 7.908 -21.926 -20.264 1.00 41.83 310 GLN A N 1
ATOM 2606 C CA . GLN A 1 310 ? 9.241 -21.924 -20.854 1.00 41.64 310 GLN A CA 1
ATOM 2607 C C . GLN A 1 310 ? 10.259 -22.520 -19.892 1.00 40.23 310 GLN A C 1
ATOM 2608 O O . GLN A 1 310 ? 11.390 -22.035 -19.767 1.00 40.99 310 GLN A O 1
ATOM 2614 N N . PHE A 1 311 ? 9.853 -23.577 -19.206 1.00 38.78 311 PHE A N 1
ATOM 2615 C CA . PHE A 1 311 ? 10.734 -24.224 -18.249 1.00 37.39 311 PHE A CA 1
ATOM 2616 C C . PHE A 1 311 ? 11.113 -25.582 -18.821 1.00 37.52 311 PHE A C 1
ATOM 2617 O O . PHE A 1 311 ? 12.267 -25.817 -19.176 1.00 37.52 311 PHE A O 1
ATOM 2625 N N . PHE A 1 312 ? 10.135 -26.466 -18.951 1.00 38.07 312 PHE A N 1
ATOM 2626 C CA . PHE A 1 312 ? 10.386 -27.775 -19.537 1.00 38.26 312 PHE A CA 1
ATOM 2627 C C . PHE A 1 312 ? 10.513 -27.653 -21.056 1.00 39.48 312 PHE A C 1
ATOM 2628 O O . PHE A 1 312 ? 9.963 -26.722 -21.662 1.00 40.70 312 PHE A O 1
ATOM 2636 N N . LEU A 1 313 ? 11.244 -28.580 -21.676 1.00 40.21 313 LEU A N 1
ATOM 2637 C CA . LEU A 1 313 ? 11.373 -28.592 -23.141 1.00 41.02 313 LEU A CA 1
ATOM 2638 C C . LEU A 1 313 ? 10.133 -29.181 -23.799 1.00 41.99 313 LEU A C 1
ATOM 2639 O O . LEU A 1 313 ? 9.425 -29.991 -23.191 1.00 43.40 313 LEU A O 1
#

InterPro domains:
  IPR004695 Transporter protein SLAC1/Mae1/ Ssu1/TehA [PF03595] (24-317)
  IPR011552 Tellurite resistance protein TehA/malic acid transport protein [TIGR00816] (23-323)
  IPR038665 Voltage-dependent anion channel superfamily [G3DSA:1.50.10.150] (15-328)
  IPR039264 Tellurite resistance protein TehA [NF008032] (16-328)
  IPR039264 Tellurite resistance protein TehA [cd09324] (24-324)
  IPR052951 Tellurite Resistance Ion Channel [PTHR37955] (24-327)

Nearest PDB structures (foldseek):
  3m73-assembly1_A  TM=1.003E+00  e=4.031E-39  Haemophilus influenzae
  3m77-assembly1_A  TM=1.002E+00  e=3.184E-37  Haemophilus influenzae
  3m74-assembly1_A  TM=1.002E+00  e=4.456E-37  Haemophilus influenzae
  3m7b-assembly1_A  TM=9.965E-01  e=3.053E-37  Haemophilus influenzae
  3m72-assembly1_A  TM=9.966E-01  e=1.385E-36  Haemophilus influenzae

Organism: Haemophilus influenzae (strain ATCC 51907 / DSM 11121 / KW20 / Rd) (NCBI:txid71421)

Radius of gyration: 18.39 Å; Cα contacts (8 Å, |Δi|>4): 488; chains: 1; bounding box: 41×38×51 Å

GO terms:
  GO:0042802 identical protein binding (F, IPI)

Foldseek 3Di:
DDPDDPQFDDLLVLLLLVLLLLLLLLLVLCCVPPVVSPVVSLVSLVVSVVVLVVVVVSVVCCCVPVVVSVVVLCQALANVLSNLSNLLSLLSNLVSCCVPDVVSSVVSLVCSLVVLVVSCVPRVVVCVVDDRDDLLSLALSNLSSQALSLLSSLLSCLSVVNLVVSVVSLVSRLVSCVVRVVSSVVSVVVDPDDLVRLLLLLLVLARLLSSLLSVCSSVVLDCDPSSVVSVVVSVVSVVVCVVCVCVNQVVHDDLSNSSNSNNLSSLSNNLSSCCVNVHPVVVSVVSNVVSVVVSVVSVVVQVVCVVVVNRTD

Solvent-accessible surface area: 14645 Å² total; per-residue (Å²): 166,67,179,116,142,90,15,51,1,37,8,32,19,0,9,10,0,12,0,12,0,13,7,0,17,0,50,61,82,26,60,98,56,121,103,80,3,63,130,58,0,26,81,33,0,101,68,0,12,56,35,26,94,86,4,48,113,39,12,50,117,10,74,164,124,101,105,109,54,12,126,52,11,51,94,17,28,26,119,0,1,45,21,0,8,28,17,2,0,8,0,17,2,0,16,0,42,72,38,114,60,71,134,87,0,54,76,26,0,72,98,1,4,109,28,2,84,100,20,18,81,94,7,24,52,67,22,219,147,46,83,94,58,96,118,138,4,5,11,0,2,30,2,9,2,8,2,11,0,14,0,11,0,0,20,0,0,6,73,27,48,98,57,114,66,0,89,120,26,13,24,52,0,46,116,32,7,88,119,18,10,77,84,0,44,86,9,24,168,132,70,30,5,92,50,134,72,23,11,23,9,0,7,7,2,5,4,4,0,19,0,0,10,3,27,9,44,2,15,153,25,112,21,37,94,50,0,97,110,6,4,43,79,0,24,75,10,7,116,109,5,86,192,60,67,94,79,10,27,96,155,35,115,69,33,29,12,10,22,21,1,13,0,7,0,11,0,0,25,1,2,8,16,0,63,110,36,112,28,100,60,54,60,1,92,99,0,24,82,32,0,31,75,58,2,30,98,16,48,116,33,12,92,118,56,89,103,111,68,91,11,80,100

Secondary structure (DSSP, 8-state):
--S----SS-GGGGHHHHHHHHHHHHHHTTTTT-TTHHHHHHHHHHHHHHHHHHHHHHHHHHHHH-HHHHHHHHHSTTGGGGGGHHHHHHHHHHHHHTTT-HHHHHHHHHHHHHHHHHHHHHHTGGGGG-SSS-GGG--GGGHIIIIIHHHHHHHHHHHTT-HHHHHHHHHHHHHHHHHHHHHHHHHHHHT---HHHHGGGGGGGHHHHHHHHHHHHHTTT---HHHHHHHHHHHHHHHHHHHHHHHHTTT---GGGGGGHHHHHHHHHHHHHHHHTTSSHHHHHHHHHHHHHHHHHHHHHHHHHHHTT-S--

Sequence (313 aa):
MNIITKPFPLPTGYYFGIPLGLAALSLAWFHLLENLFPAARMMMVSDVLGIVASAVWILFILMYAYKLRYYFEEVRAEYHSPVRFSFIALIPITTMLVGDILYRWNPLLIAEVLIWIGTIGQLLFSSTLRRVSELWQGGVFEQKSTHPSFYYLPAVAANFTSASSSLALLGYHDLLGYLFFGAGMIAWIIIIFEPVLLQHLRISSSSLLEPQFRATMGIVLAPAFVVCVSSAYLSINHGEVDTLAKILWGYGFLQLFFLLRLFPWIVEKGLNIGLWAFSAGLASSMMANSATAFYHHGNVLQGVSSIFAFVFSSNVMMIGLLVLMMTIYKLTKGQFFL

CATH classification: 1.50.10.150

B-factor: mean 18.11, std 10.45, range [6.46, 75.44]